Protein AF-A0A2A2LS07-F1 (afdb_monomer)

Sequence (243 aa):
MCDMFAEQFLPELFEELDALLKDAKQACADVGFCEGPVRPKKLEHPQVVNGVHPVINYWAKLGTVPTKHGQVLMSCLECKVEWDGILEEMINNRAPIANDLEGVVCDGVLPDNFSASCNDFMGMYLPTVVYMTVLQFSSEGICKHMHSCDGVSWNNVALLSKEELRGQFCDTCYKMGSYVKDSFVGSAAHFEMEKQWTLETCTRVPKTIVPLCERFISGLVNRVAHKGQELAATGLWCKNQGC

pLDDT: mean 79.08, std 14.51, range [40.5, 95.44]

InterPro domains:
  IPR008139 Saposin B type domain [PS50015] (1-38)
  IPR008139 Saposin B type domain [SM00741] (74-149)
  IPR011001 Saposin-like [SSF47862] (75-151)
  IPR051428 Sphingolipid Activators and Surfactant Proteins [PTHR11480] (109-239)

Radius of gyration: 24.66 Å; Cα contacts (8 Å, |Δi|>4): 215; chains: 1; bounding box: 50×48×69 Å

Solvent-accessible surface area (backbone atoms only — not comparable to full-atom values): 13289 Å² total; per-residue (Å²): 112,66,64,58,44,60,71,61,43,50,58,57,53,53,51,52,54,48,62,59,51,68,46,58,66,60,44,33,27,57,37,66,79,38,92,64,91,73,77,82,77,70,82,79,67,73,74,81,84,71,96,68,74,53,51,62,58,49,51,62,61,51,43,44,41,84,49,101,69,44,65,24,36,36,55,28,53,51,40,38,55,52,39,50,48,50,55,50,46,52,54,74,41,16,56,61,56,28,52,58,49,33,53,50,45,27,68,65,68,43,62,79,94,44,25,70,66,38,46,57,50,34,72,69,46,33,31,56,50,46,40,60,54,54,68,76,57,48,37,68,60,53,27,48,72,71,66,37,34,55,72,65,25,43,59,33,54,72,71,50,52,74,67,54,51,50,50,52,49,42,54,49,41,52,52,51,24,48,43,38,42,77,51,32,72,78,28,63,56,45,50,51,50,41,51,51,53,34,55,73,53,32,71,76,47,61,81,63,44,27,64,42,41,46,51,50,44,50,53,49,44,54,50,53,44,52,50,48,19,54,44,27,67,70,43,51,71,40,39,78,71,80,84

Foldseek 3Di:
DVCCCVPPPVVVLVVLVCVCCVPVQVNCVQLVVDPDPDPDPDPDQPDQPDDDAVVVVVCVVQQWDQDPLGIAGPLLLVLQLVLVVVLVCLLVCLQVVLVVVLCCPLVPPDDPVCNVVSCVVSNVPRSVVSNVVSVVDHSVVVCVVVVSGDPSNCVSSVPDDSVRSLVSVLVVLLVVLVCLQPPQRSHVNLVVQLVVQLVVPLVPDPPSCSSVSSVSSSVSSNVVSVVSNVCSVVVVRSVVVVD

Structure (mmCIF, N/CA/C/O backbone):
data_AF-A0A2A2LS07-F1
#
_entry.id   AF-A0A2A2LS07-F1
#
loop_
_atom_site.group_PDB
_atom_site.id
_atom_site.type_symbol
_atom_site.label_atom_id
_atom_site.label_alt_id
_atom_site.label_comp_id
_atom_site.label_asym_id
_atom_site.label_entity_id
_atom_site.label_seq_id
_atom_site.pdbx_PDB_ins_code
_atom_site.Cartn_x
_atom_site.Cartn_y
_atom_site.Cartn_z
_atom_site.occupancy
_atom_site.B_iso_or_equiv
_atom_site.auth_seq_id
_atom_site.auth_comp_id
_atom_site.auth_asym_id
_atom_site.auth_atom_id
_atom_site.pdbx_PDB_model_num
ATOM 1 N N . MET A 1 1 ? -0.802 8.148 -1.995 1.00 43.97 1 MET A N 1
ATOM 2 C CA . MET A 1 1 ? -0.278 8.197 -0.603 1.00 43.97 1 MET A CA 1
ATOM 3 C C . MET A 1 1 ? 1.067 8.919 -0.534 1.00 43.97 1 MET A C 1
ATOM 5 O O . MET A 1 1 ? 1.253 9.705 0.385 1.00 43.97 1 MET A O 1
ATOM 9 N N . CYS A 1 2 ? 1.953 8.722 -1.520 1.00 44.84 2 CYS A N 1
ATOM 10 C CA . CYS A 1 2 ? 3.228 9.438 -1.630 1.00 44.84 2 CYS A CA 1
ATOM 11 C C . CYS A 1 2 ? 3.081 10.967 -1.656 1.00 44.84 2 CYS A C 1
ATOM 13 O O . CYS A 1 2 ? 3.772 11.625 -0.893 1.00 44.84 2 CYS A O 1
ATOM 15 N N . ASP A 1 3 ? 2.143 11.522 -2.430 1.00 52.62 3 ASP A N 1
ATOM 16 C CA . ASP A 1 3 ? 1.977 12.986 -2.528 1.00 52.62 3 ASP A CA 1
ATOM 17 C C . ASP A 1 3 ? 1.549 13.608 -1.198 1.00 52.62 3 ASP A C 1
ATOM 19 O O . ASP A 1 3 ? 2.123 14.585 -0.741 1.00 52.62 3 ASP A O 1
ATOM 23 N N . MET A 1 4 ? 0.613 12.969 -0.493 1.00 64.62 4 MET A N 1
ATOM 24 C CA . MET A 1 4 ? 0.215 13.389 0.853 1.00 64.62 4 MET A CA 1
ATOM 25 C C . MET A 1 4 ? 1.403 13.362 1.826 1.0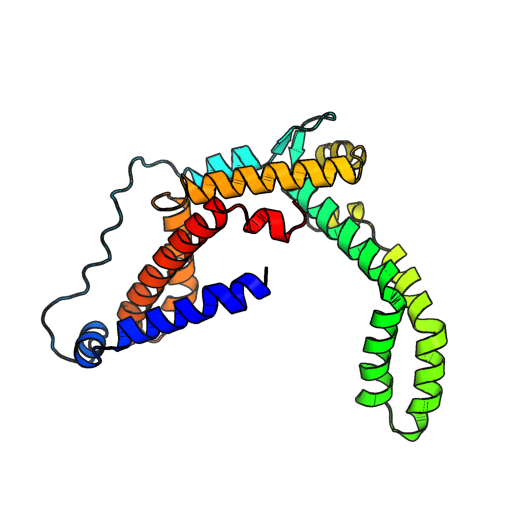0 64.62 4 MET A C 1
ATOM 27 O O . MET A 1 4 ? 1.580 14.284 2.617 1.00 64.62 4 MET A O 1
ATOM 31 N N . PHE A 1 5 ? 2.235 12.322 1.759 1.00 59.72 5 PHE A N 1
ATOM 32 C CA . PHE A 1 5 ? 3.426 12.216 2.598 1.00 59.72 5 PHE A CA 1
ATOM 33 C C . PHE A 1 5 ? 4.470 13.290 2.246 1.00 59.72 5 PHE A C 1
ATOM 35 O O . PHE A 1 5 ? 5.022 13.941 3.131 1.00 59.72 5 PHE A O 1
ATOM 42 N N . ALA A 1 6 ? 4.716 13.515 0.959 1.00 66.69 6 ALA A N 1
ATOM 43 C CA . ALA A 1 6 ? 5.711 14.469 0.493 1.00 66.69 6 ALA A CA 1
ATOM 44 C C . ALA A 1 6 ? 5.289 15.926 0.731 1.00 66.69 6 ALA A C 1
ATOM 46 O O . ALA A 1 6 ? 6.105 16.739 1.152 1.00 66.69 6 ALA A O 1
ATOM 47 N N . GLU A 1 7 ? 4.022 1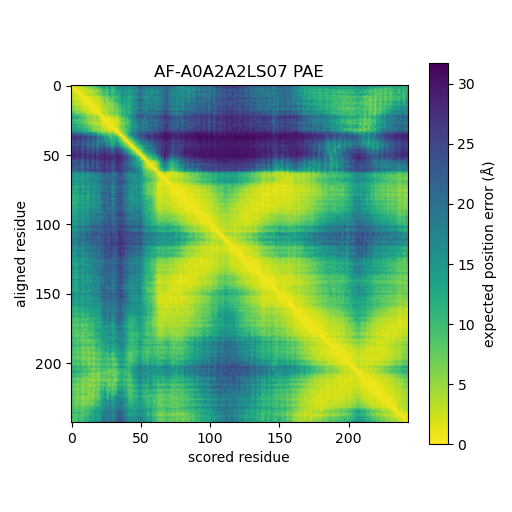6.252 0.487 1.00 69.81 7 GLU A N 1
ATOM 48 C CA . GLU A 1 7 ? 3.532 17.631 0.490 1.00 69.81 7 GLU A CA 1
ATOM 49 C C . GLU A 1 7 ? 3.004 18.079 1.852 1.00 69.81 7 GLU A C 1
ATOM 51 O O . GLU A 1 7 ? 3.095 19.259 2.177 1.00 69.81 7 GLU A O 1
ATOM 56 N N . GLN A 1 8 ? 2.449 17.165 2.654 1.00 65.56 8 GLN A N 1
ATOM 57 C CA . GLN A 1 8 ? 1.811 17.525 3.927 1.00 65.56 8 GLN A CA 1
ATOM 58 C C . GLN A 1 8 ? 2.646 17.106 5.132 1.00 65.56 8 GLN A C 1
ATOM 60 O O . GLN A 1 8 ? 2.679 17.817 6.127 1.00 65.56 8 GLN A O 1
ATOM 65 N N . PHE A 1 9 ? 3.327 15.962 5.055 1.00 66.44 9 PHE A N 1
ATOM 66 C CA . PHE A 1 9 ? 4.007 15.394 6.216 1.00 66.44 9 PHE A CA 1
ATOM 67 C C . PHE A 1 9 ? 5.485 15.802 6.319 1.00 66.44 9 PHE A C 1
ATOM 69 O O . PHE A 1 9 ? 5.936 16.197 7.393 1.00 66.44 9 PHE A O 1
ATOM 76 N N . LEU A 1 10 ? 6.250 15.747 5.220 1.00 70.69 10 LEU A N 1
ATOM 77 C CA . LEU A 1 10 ? 7.676 16.112 5.240 1.00 70.69 10 LEU A CA 1
ATOM 78 C C . LEU A 1 10 ? 7.951 17.553 5.717 1.00 70.69 10 LEU A C 1
ATOM 80 O O . LEU A 1 10 ? 8.890 17.724 6.494 1.00 70.69 10 LEU A O 1
ATOM 84 N N . PRO A 1 11 ? 7.183 18.588 5.323 1.00 76.62 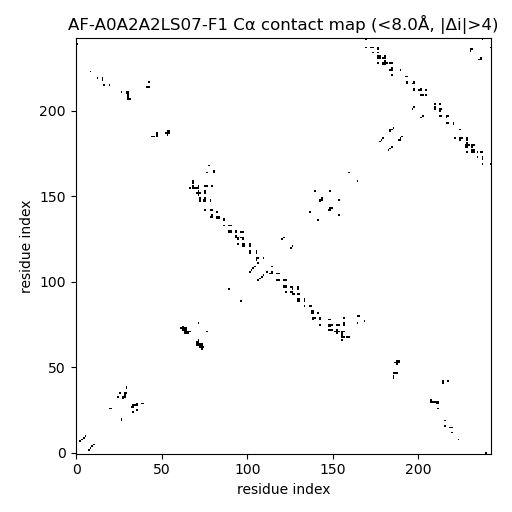11 PRO A N 1
ATOM 85 C CA . PRO A 1 11 ? 7.423 19.945 5.816 1.00 76.62 11 PRO A CA 1
ATOM 86 C C . PRO A 1 11 ? 7.259 20.068 7.338 1.00 76.62 11 PRO A C 1
ATOM 88 O O . PRO A 1 11 ? 8.142 20.602 8.006 1.00 76.62 11 PRO A O 1
ATOM 91 N N . GLU A 1 12 ? 6.187 19.500 7.898 1.00 65.62 12 GLU A N 1
ATOM 92 C CA . GLU A 1 12 ? 5.910 19.515 9.344 1.00 65.62 12 GLU A CA 1
ATOM 93 C C . GLU A 1 12 ? 6.993 18.763 10.146 1.00 65.62 12 GLU A C 1
ATOM 95 O O . GLU A 1 12 ? 7.383 19.187 11.237 1.00 65.62 12 GLU A O 1
ATOM 100 N N . LEU A 1 13 ? 7.540 17.676 9.582 1.00 66.56 13 LEU A N 1
ATOM 101 C CA . LEU A 1 13 ? 8.676 16.941 10.148 1.00 66.56 13 LEU A CA 1
ATOM 102 C C . LEU A 1 13 ? 9.926 17.827 10.277 1.00 66.56 13 LEU A C 1
ATOM 104 O O . LEU A 1 13 ? 10.609 17.796 11.305 1.00 66.56 13 LEU A O 1
ATOM 108 N N . PHE A 1 14 ? 10.246 18.608 9.243 1.00 74.50 14 PHE A N 1
ATOM 109 C CA . PHE A 1 14 ? 11.406 19.499 9.281 1.00 74.50 14 PHE A CA 1
ATOM 110 C C . PHE A 1 14 ? 11.222 20.645 10.282 1.00 74.50 14 PHE A C 1
ATOM 112 O O . PHE A 1 14 ? 12.183 21.009 10.958 1.00 74.50 14 PHE A O 1
ATOM 119 N N . GLU A 1 15 ? 10.002 21.159 10.449 1.00 74.69 15 GLU A N 1
ATOM 120 C CA . GLU A 1 15 ? 9.693 22.165 11.474 1.00 74.69 15 GLU A CA 1
ATOM 121 C C . GLU A 1 15 ? 9.881 21.632 12.902 1.00 74.69 15 GLU A C 1
ATOM 123 O O . GLU A 1 15 ? 10.361 22.350 13.780 1.00 74.69 15 GLU A O 1
ATOM 128 N N . GLU A 1 16 ? 9.538 20.369 13.163 1.00 65.44 16 GLU A N 1
ATOM 129 C CA . GLU A 1 16 ? 9.766 19.739 14.467 1.00 65.44 16 GLU A CA 1
ATOM 130 C C . GLU A 1 16 ? 11.254 19.561 14.776 1.00 65.44 16 GLU A C 1
ATOM 132 O O . GLU A 1 16 ? 11.694 19.849 15.895 1.00 65.44 16 GLU A O 1
ATOM 137 N N . LEU A 1 17 ? 12.029 19.124 13.783 1.00 68.50 17 LEU A N 1
ATOM 138 C CA . LEU A 1 17 ? 13.477 19.025 13.914 1.00 68.50 17 LEU A CA 1
ATOM 139 C C . LEU A 1 17 ? 14.094 20.400 14.207 1.00 68.50 17 LEU A C 1
ATOM 141 O O . LEU A 1 17 ? 14.920 20.516 15.112 1.00 68.50 17 LEU A O 1
ATOM 145 N N . ASP A 1 18 ? 13.652 21.443 13.501 1.00 74.31 18 ASP A N 1
ATOM 146 C CA . ASP A 1 18 ? 14.110 22.816 13.727 1.00 74.31 18 ASP A CA 1
ATOM 147 C C . ASP A 1 18 ? 13.720 23.321 15.126 1.00 74.31 18 ASP A C 1
ATOM 149 O O . ASP A 1 18 ? 14.549 23.870 15.848 1.00 74.31 18 ASP A O 1
ATOM 153 N N . ALA A 1 19 ? 12.495 23.044 15.584 1.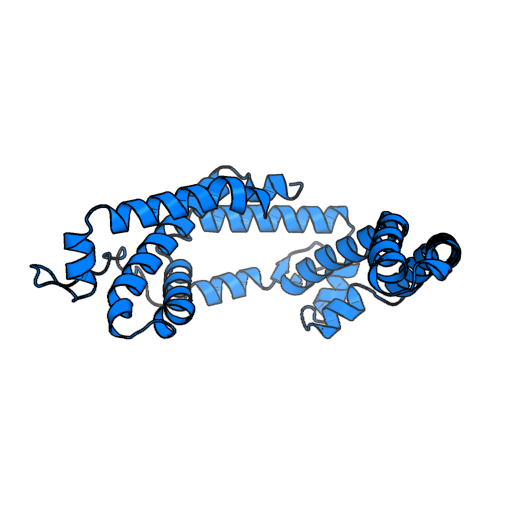00 71.31 19 ALA A N 1
ATOM 154 C CA . ALA A 1 19 ? 12.034 23.416 16.922 1.00 71.31 19 ALA A CA 1
ATOM 155 C C . ALA A 1 19 ? 12.844 22.749 18.048 1.00 71.31 19 ALA A C 1
ATOM 157 O O . ALA A 1 19 ? 13.139 23.399 19.053 1.00 71.31 19 ALA A O 1
ATOM 158 N N . LEU A 1 20 ? 13.223 21.476 17.887 1.00 64.69 20 LEU A N 1
ATOM 159 C CA . LEU A 1 20 ? 14.053 20.745 18.852 1.00 64.69 20 LEU A CA 1
ATOM 160 C C . LEU A 1 20 ? 15.500 21.247 18.884 1.00 64.69 20 LEU A C 1
ATOM 162 O O . LEU A 1 20 ? 16.137 21.225 19.936 1.00 64.69 20 LEU A O 1
ATOM 166 N N . LEU A 1 21 ? 16.014 21.718 17.748 1.00 70.12 21 LEU A N 1
ATOM 167 C CA . LEU A 1 21 ? 17.373 22.249 17.621 1.00 70.12 21 LEU A CA 1
ATOM 168 C C . LEU A 1 21 ? 17.459 23.765 17.854 1.00 70.12 21 LEU A C 1
ATOM 170 O O . LEU A 1 21 ? 18.562 24.305 17.957 1.00 70.12 21 LEU A O 1
ATOM 174 N N . LYS A 1 22 ? 16.313 24.445 17.989 1.00 78.12 22 LYS A N 1
ATOM 175 C CA . LYS A 1 22 ? 16.206 25.903 18.136 1.00 78.12 22 LYS A CA 1
ATOM 176 C C . LYS A 1 22 ? 17.019 26.454 19.306 1.00 78.12 22 LYS A C 1
ATOM 178 O O . LYS A 1 22 ? 17.606 27.528 19.190 1.00 78.12 22 LYS A O 1
ATOM 183 N N . ASP A 1 23 ? 17.068 25.728 20.422 1.00 75.06 23 ASP A N 1
ATOM 184 C CA . ASP A 1 23 ? 17.964 26.025 21.541 1.00 75.06 23 ASP A CA 1
ATOM 185 C C . ASP A 1 23 ? 19.108 25.009 21.574 1.00 75.06 23 ASP A C 1
ATOM 187 O O . ASP A 1 23 ? 19.052 23.982 22.251 1.00 75.06 23 ASP A O 1
ATOM 191 N N . ALA A 1 24 ? 20.177 25.319 20.841 1.00 73.19 24 ALA A N 1
ATOM 192 C CA . ALA A 1 24 ? 21.356 24.466 20.747 1.00 73.19 24 ALA A CA 1
ATOM 193 C C . ALA A 1 24 ? 22.012 24.173 22.112 1.00 73.19 24 ALA A C 1
ATOM 195 O O . ALA A 1 24 ? 22.643 23.127 22.271 1.00 73.19 24 ALA A O 1
ATOM 196 N N . LYS A 1 25 ? 21.872 25.059 23.113 1.00 72.38 25 LYS A N 1
ATOM 197 C CA . LYS A 1 25 ? 22.428 24.835 24.458 1.00 72.38 25 LYS A CA 1
ATOM 198 C C . LYS A 1 25 ? 21.583 23.842 25.240 1.00 72.38 25 LYS A C 1
ATOM 200 O O . LYS A 1 25 ? 22.143 22.925 25.838 1.00 72.38 25 LYS A O 1
ATOM 205 N N . GLN A 1 26 ? 20.262 23.996 25.200 1.00 72.06 26 GLN A N 1
ATOM 206 C CA . GLN A 1 26 ? 19.350 23.037 25.816 1.00 72.06 26 GLN A CA 1
ATOM 207 C C . GLN A 1 26 ? 19.454 21.671 25.129 1.00 72.06 26 GLN A C 1
ATOM 209 O O . GLN A 1 26 ? 19.611 20.662 25.810 1.00 72.06 26 GLN A O 1
ATOM 214 N N . ALA A 1 27 ? 19.498 21.641 23.795 1.00 68.25 27 ALA A N 1
ATOM 215 C CA . ALA A 1 27 ? 19.708 20.419 23.027 1.00 68.25 27 ALA A CA 1
ATOM 216 C C . ALA A 1 27 ? 21.048 19.742 23.377 1.00 68.25 27 ALA A C 1
ATOM 218 O O . ALA A 1 27 ? 21.076 18.527 23.550 1.00 68.25 27 ALA A O 1
ATOM 219 N N . CYS A 1 28 ? 22.136 20.513 23.557 1.00 66.94 28 CYS A N 1
ATOM 220 C CA . CYS A 1 28 ? 23.451 20.022 24.007 1.00 66.94 28 CYS A CA 1
ATOM 221 C C . CYS A 1 28 ? 23.426 19.443 25.432 1.00 66.94 28 CYS A C 1
ATOM 223 O O . CYS A 1 28 ? 24.072 18.429 25.714 1.00 66.94 28 CYS A O 1
ATOM 225 N N . ALA A 1 29 ? 22.686 20.071 26.345 1.00 68.06 29 ALA A N 1
ATOM 226 C CA . ALA A 1 29 ? 22.497 19.550 27.695 1.00 68.06 29 ALA A CA 1
ATOM 227 C C . ALA A 1 29 ? 21.650 18.265 27.687 1.00 68.06 29 ALA A C 1
ATOM 229 O O . ALA A 1 29 ? 21.955 17.308 28.397 1.00 68.06 29 ALA A O 1
ATOM 230 N N . ASP A 1 30 ? 20.640 18.202 26.820 1.00 61.34 30 ASP A N 1
ATOM 231 C CA . ASP A 1 30 ? 19.720 17.073 26.690 1.00 61.34 30 ASP A CA 1
ATOM 232 C C . ASP A 1 30 ? 20.383 15.783 26.168 1.00 61.34 30 ASP A C 1
ATOM 234 O O . ASP A 1 30 ? 19.952 14.690 26.544 1.00 61.34 30 ASP A O 1
ATOM 238 N N . VAL A 1 31 ? 21.442 15.906 25.356 1.00 59.31 31 VAL A N 1
ATOM 239 C CA . VAL A 1 31 ? 22.338 14.809 24.910 1.00 59.31 31 VAL A CA 1
ATOM 240 C C . VAL A 1 31 ? 23.500 14.530 25.867 1.00 59.31 31 VAL A C 1
ATOM 242 O O . VAL A 1 31 ? 24.294 13.625 25.626 1.00 59.31 31 VAL A O 1
ATOM 245 N N . GLY A 1 32 ? 23.642 15.305 26.944 1.00 56.44 32 GLY A N 1
ATOM 246 C CA . GLY A 1 32 ? 24.733 15.143 27.907 1.00 56.44 32 GLY A CA 1
ATOM 247 C C . GLY A 1 32 ? 26.108 15.605 27.409 1.00 56.44 32 GLY A C 1
ATOM 248 O O . GLY A 1 32 ? 27.118 15.187 27.969 1.00 56.44 32 GLY A O 1
ATOM 249 N N . PHE A 1 33 ? 26.170 16.461 26.381 1.00 66.56 33 PHE A N 1
ATOM 250 C CA . PHE A 1 33 ? 27.414 17.129 25.964 1.00 66.56 33 PHE A CA 1
ATOM 251 C C . PHE A 1 33 ? 27.716 18.384 26.798 1.00 66.56 33 PHE A C 1
ATOM 253 O O . PHE A 1 33 ? 28.860 18.834 26.830 1.00 66.56 33 PHE A O 1
ATOM 260 N N . CYS A 1 34 ? 26.709 18.939 27.476 1.00 72.25 34 CYS A N 1
ATOM 261 C CA . CYS A 1 34 ? 26.813 20.133 28.308 1.00 72.25 34 CYS A CA 1
ATOM 262 C C . CYS A 1 34 ? 26.223 19.877 29.713 1.00 72.25 34 CYS A C 1
ATOM 264 O O . CYS A 1 34 ? 25.266 19.117 29.856 1.00 72.25 34 CYS A O 1
ATOM 266 N N . GLU A 1 35 ? 26.750 20.533 30.754 1.00 62.09 35 GLU A N 1
ATOM 267 C CA . GLU A 1 35 ? 26.099 20.561 32.075 1.00 62.09 35 GLU A CA 1
ATOM 268 C C . GLU A 1 35 ? 24.820 21.416 32.011 1.00 62.09 35 GLU A C 1
ATOM 270 O O . GLU A 1 35 ? 24.854 22.554 31.540 1.00 62.09 35 GLU A O 1
ATOM 275 N N . GLY A 1 36 ? 23.688 20.891 32.491 1.00 60.75 36 GLY A N 1
ATOM 276 C CA . GLY A 1 36 ? 22.415 21.614 32.499 1.00 60.75 36 GLY A CA 1
ATOM 277 C C . GLY A 1 36 ? 21.436 21.104 33.563 1.00 60.75 36 GLY A C 1
ATOM 278 O O . GLY A 1 36 ? 21.518 19.942 33.977 1.00 60.75 36 GLY A O 1
ATOM 279 N N . PRO A 1 37 ? 20.514 21.957 34.052 1.00 58.81 37 PRO A N 1
ATOM 280 C CA . PRO A 1 37 ? 19.460 21.525 34.950 1.00 58.81 37 PRO A CA 1
ATOM 281 C C . PRO A 1 37 ? 18.419 20.758 34.128 1.00 58.81 37 PRO A C 1
ATOM 283 O O . PRO A 1 37 ? 17.973 21.253 33.103 1.00 58.81 37 PRO A O 1
ATOM 286 N N . VAL A 1 38 ? 17.984 19.598 34.630 1.00 52.25 38 VAL A N 1
ATOM 287 C CA . VAL A 1 38 ? 16.898 18.741 34.102 1.00 52.25 38 VAL A CA 1
ATOM 288 C C . VAL A 1 38 ? 17.371 17.587 33.198 1.00 52.25 38 VAL A C 1
ATOM 290 O O . VAL A 1 38 ? 17.696 17.742 32.028 1.00 52.25 38 VAL A O 1
ATOM 293 N N . ARG A 1 39 ? 17.311 16.368 33.760 1.00 50.34 39 ARG A N 1
ATOM 294 C CA . ARG A 1 39 ? 17.134 15.132 32.978 1.00 50.34 39 ARG A CA 1
ATOM 295 C C . ARG A 1 39 ? 15.802 15.226 32.227 1.00 50.34 39 ARG A C 1
ATOM 297 O O . ARG A 1 39 ? 14.848 15.690 32.851 1.00 50.34 39 ARG A O 1
ATOM 304 N N . PRO A 1 40 ? 15.698 14.741 30.978 1.00 47.38 40 PRO A N 1
ATOM 305 C CA . PRO A 1 40 ? 14.450 14.766 30.220 1.00 47.38 40 PRO A CA 1
ATOM 306 C C . PRO A 1 40 ? 13.253 14.385 31.084 1.00 47.38 40 PRO A C 1
ATOM 308 O O . PRO A 1 40 ? 13.210 13.269 31.609 1.00 47.38 40 PRO A O 1
ATOM 311 N N . LYS A 1 41 ? 12.250 15.259 31.193 1.00 46.19 41 LYS A N 1
ATOM 312 C CA . LYS A 1 41 ? 10.908 14.742 31.441 1.00 46.19 41 LYS A CA 1
ATOM 313 C C . LYS A 1 41 ? 10.526 13.991 30.175 1.00 46.19 41 LYS A C 1
ATOM 315 O O . LYS A 1 41 ? 10.375 14.602 29.121 1.00 46.19 41 LYS A O 1
ATOM 320 N N . LYS A 1 42 ? 10.423 12.665 30.279 1.00 44.38 42 LYS A N 1
ATOM 321 C CA . LYS A 1 42 ? 9.681 11.862 29.307 1.00 44.38 42 LYS A CA 1
ATOM 322 C C . LYS A 1 42 ? 8.344 12.576 29.094 1.00 44.38 42 LYS A C 1
ATOM 324 O O . LYS A 1 42 ? 7.732 12.961 30.093 1.00 44.38 42 LYS A O 1
ATOM 329 N N . LEU A 1 43 ? 7.952 12.826 27.843 1.00 41.66 43 LEU A N 1
ATOM 330 C CA . LEU A 1 43 ? 6.617 13.347 27.542 1.00 41.66 43 LEU A CA 1
ATOM 331 C C . LEU A 1 43 ? 5.625 12.480 28.325 1.00 41.66 43 LEU A C 1
ATOM 333 O O . LEU A 1 43 ? 5.636 11.256 28.198 1.00 41.66 43 LEU A O 1
ATOM 337 N N . GLU A 1 44 ? 4.889 13.090 29.255 1.00 40.50 44 GLU A N 1
ATOM 338 C CA . GLU A 1 44 ? 3.938 12.356 30.081 1.00 40.50 44 GLU A CA 1
ATOM 339 C C . GLU A 1 44 ? 2.788 11.939 29.169 1.00 40.50 44 GLU A C 1
ATOM 341 O O . GLU A 1 44 ? 1.943 12.753 28.797 1.00 40.50 44 GLU A O 1
ATOM 346 N N . HIS A 1 45 ? 2.779 10.666 28.768 1.00 43.44 45 HIS A N 1
ATOM 347 C CA . HIS A 1 45 ? 1.632 10.075 28.095 1.00 43.44 45 HIS A CA 1
ATOM 348 C C . HIS A 1 45 ? 0.394 10.229 28.986 1.00 43.44 45 HIS A C 1
ATOM 350 O O . HIS A 1 45 ? 0.483 9.946 30.189 1.00 43.44 45 HIS A O 1
ATOM 356 N N . PRO A 1 46 ? -0.772 10.612 28.426 1.00 44.66 46 PRO A N 1
ATOM 357 C CA . PRO A 1 46 ? -2.045 10.427 29.104 1.00 44.66 46 PRO A CA 1
ATOM 358 C C . PRO A 1 46 ? -2.088 9.000 29.644 1.00 44.66 46 PRO A C 1
ATOM 360 O O . PRO A 1 46 ? -1.810 8.049 28.910 1.00 44.66 46 PRO A O 1
ATOM 363 N N . GLN A 1 47 ? -2.323 8.870 30.949 1.00 41.88 47 GLN A N 1
ATOM 364 C CA . GLN A 1 47 ? -2.188 7.594 31.637 1.00 41.88 47 GLN A CA 1
ATOM 365 C C . GLN A 1 47 ? -2.991 6.514 30.919 1.00 41.88 47 GLN A C 1
ATOM 367 O O . GLN A 1 47 ? -4.144 6.733 30.556 1.00 41.88 47 GLN A O 1
ATOM 372 N N . VAL A 1 48 ? -2.355 5.359 30.722 1.00 45.53 48 VAL A N 1
ATOM 373 C CA . VAL A 1 48 ? -2.954 4.160 30.138 1.00 45.53 48 VAL A CA 1
ATOM 374 C C . VAL A 1 48 ? -4.240 3.839 30.897 1.00 45.53 48 VAL A C 1
ATOM 376 O O . VAL A 1 48 ? -4.203 3.282 31.995 1.00 45.53 48 VAL A O 1
ATOM 379 N N . VAL A 1 49 ? -5.391 4.185 30.323 1.00 47.25 49 VAL A N 1
ATOM 380 C CA . VAL A 1 49 ? -6.681 3.752 30.853 1.00 47.25 49 VAL A CA 1
ATOM 381 C C . VAL A 1 49 ? -6.945 2.363 30.277 1.00 47.25 49 VAL A C 1
ATOM 383 O O . VAL A 1 49 ? -7.399 2.214 29.148 1.00 47.25 49 VAL A O 1
ATOM 386 N N . ASN A 1 50 ? -6.646 1.360 31.105 1.00 43.91 50 ASN A N 1
ATOM 387 C CA . ASN A 1 50 ? -6.925 -0.075 30.970 1.00 43.91 50 ASN A CA 1
ATOM 388 C C . ASN A 1 50 ? -5.855 -0.931 30.271 1.00 43.91 50 ASN A C 1
ATOM 390 O O . ASN A 1 50 ? -5.658 -0.914 29.058 1.00 43.91 50 ASN A O 1
ATOM 394 N N . GLY A 1 51 ? -5.217 -1.775 31.086 1.00 45.53 51 GLY A N 1
ATOM 395 C CA . GLY A 1 51 ? -4.353 -2.859 30.644 1.00 45.53 51 GLY A CA 1
ATOM 396 C C . GLY A 1 51 ? -5.156 -4.071 30.179 1.00 45.53 51 GLY A C 1
ATOM 397 O O . GLY A 1 51 ? -5.611 -4.844 31.006 1.00 45.53 51 GLY A O 1
ATOM 398 N N . VAL A 1 52 ? -5.289 -4.219 28.861 1.00 41.59 52 VAL A N 1
ATOM 399 C CA . VAL A 1 52 ? -5.274 -5.450 28.038 1.00 41.59 52 VAL A CA 1
ATOM 400 C C . VAL A 1 52 ? -5.048 -4.948 26.607 1.00 41.59 52 VAL A C 1
ATOM 402 O O . VAL A 1 52 ? -5.758 -4.039 26.198 1.00 41.59 52 VAL A O 1
ATOM 405 N N . HIS A 1 53 ? -4.090 -5.497 25.848 1.00 47.62 53 HIS A N 1
ATOM 406 C CA . HIS A 1 53 ? -3.673 -4.997 24.522 1.00 47.62 53 HIS A CA 1
ATOM 407 C C . HIS A 1 53 ? -4.846 -4.900 23.509 1.00 47.62 53 HIS A C 1
ATOM 409 O O . HIS A 1 53 ? -5.209 -5.906 22.890 1.00 47.62 53 HIS A O 1
ATOM 415 N N . PRO A 1 54 ? -5.431 -3.708 23.256 1.00 47.78 54 PRO A N 1
ATOM 416 C CA . PRO A 1 54 ? -6.623 -3.556 22.423 1.00 47.78 54 PRO A CA 1
ATOM 417 C C . PRO A 1 54 ? -6.327 -3.735 20.937 1.00 47.78 54 PRO A C 1
ATOM 419 O O . PRO A 1 54 ? -7.244 -4.050 20.194 1.00 47.78 54 PRO A O 1
ATOM 422 N N . VAL A 1 55 ? -5.064 -3.598 20.502 1.00 42.62 55 VAL A N 1
ATOM 423 C CA . VAL A 1 55 ? -4.697 -3.790 19.089 1.00 42.62 55 VAL A CA 1
ATOM 424 C C . VAL A 1 55 ? -4.870 -5.236 18.639 1.00 42.62 55 VAL A C 1
ATOM 426 O O . VAL A 1 55 ? -5.371 -5.449 17.549 1.00 42.62 55 VAL A O 1
ATOM 429 N N . ILE A 1 56 ? -4.577 -6.236 19.480 1.00 44.09 56 ILE A N 1
ATOM 430 C CA . ILE A 1 56 ? -4.794 -7.642 19.106 1.00 44.09 56 ILE A CA 1
ATOM 431 C C . ILE A 1 56 ? -6.292 -7.905 18.964 1.00 44.09 56 ILE A C 1
ATOM 433 O O . ILE A 1 56 ? -6.701 -8.543 18.010 1.00 44.09 56 ILE A O 1
ATOM 437 N N . ASN A 1 57 ? -7.125 -7.349 19.849 1.00 46.62 57 ASN A N 1
ATOM 438 C CA . ASN A 1 57 ? -8.581 -7.470 19.749 1.00 46.62 57 ASN A CA 1
ATOM 439 C C . ASN A 1 57 ? -9.180 -6.623 18.612 1.00 46.62 57 ASN A C 1
ATOM 441 O O . ASN A 1 57 ? -10.203 -7.003 18.055 1.00 46.62 57 ASN A O 1
ATOM 445 N N . TYR A 1 58 ? -8.569 -5.492 18.260 1.00 46.50 58 TYR A N 1
ATOM 446 C CA . TYR A 1 58 ? -8.950 -4.645 17.129 1.00 46.50 58 TYR A CA 1
ATOM 447 C C . TYR A 1 58 ? -8.602 -5.322 15.798 1.00 46.50 58 TYR A C 1
ATOM 449 O O . TYR A 1 58 ? -9.483 -5.479 14.960 1.00 46.50 58 TYR A O 1
ATOM 457 N N . TRP A 1 59 ? -7.379 -5.841 15.644 1.00 47.31 59 TRP A N 1
ATOM 458 C CA . TRP A 1 59 ? -6.974 -6.642 14.484 1.00 47.31 59 TRP A CA 1
ATOM 459 C C . TRP A 1 59 ? -7.659 -8.007 14.442 1.00 47.31 59 TRP A C 1
ATOM 461 O O . TRP A 1 59 ? -7.989 -8.469 13.363 1.00 47.31 59 TRP A O 1
ATOM 471 N N . ALA A 1 60 ? -7.971 -8.635 15.578 1.00 49.84 60 ALA A N 1
ATOM 472 C CA . ALA A 1 60 ? -8.789 -9.850 15.605 1.00 49.84 60 ALA A CA 1
ATOM 473 C C . ALA A 1 60 ? -10.236 -9.574 15.165 1.00 49.84 60 ALA A C 1
ATOM 475 O O . ALA A 1 60 ? -10.854 -10.430 14.539 1.00 49.84 60 ALA A O 1
ATOM 476 N N . LYS A 1 61 ? -10.773 -8.376 15.448 1.00 53.59 61 LYS A N 1
ATOM 477 C CA . LYS A 1 61 ? -12.100 -7.933 14.984 1.00 53.59 61 LYS A CA 1
ATOM 478 C C . LYS A 1 61 ? -12.105 -7.432 13.536 1.00 53.59 61 LYS A C 1
ATOM 480 O O . LYS A 1 61 ? -13.139 -7.535 12.890 1.00 53.59 61 LYS A O 1
ATOM 485 N N . LEU A 1 62 ? -10.983 -6.920 13.032 1.00 61.84 62 LEU A N 1
ATOM 486 C CA . LEU A 1 62 ? -10.786 -6.557 11.623 1.00 61.84 62 LEU A CA 1
ATOM 487 C C . LEU A 1 62 ? -10.247 -7.704 10.773 1.00 61.84 62 LEU A C 1
ATOM 489 O O . LEU A 1 62 ? -10.219 -7.581 9.559 1.00 61.84 62 LEU A O 1
ATOM 493 N N . GLY A 1 63 ? -9.838 -8.818 11.381 1.00 69.69 63 GLY A N 1
ATOM 494 C CA . GLY A 1 63 ? -9.243 -9.945 10.670 1.00 69.69 63 GLY A CA 1
ATOM 495 C C . GLY A 1 63 ? -10.205 -10.577 9.675 1.00 69.69 63 GLY A C 1
ATOM 496 O O . GLY A 1 63 ? -9.757 -11.206 8.724 1.00 69.69 63 GLY A O 1
ATOM 497 N N . THR A 1 64 ? -11.512 -10.364 9.852 1.00 81.75 64 THR A N 1
ATOM 498 C CA . THR A 1 64 ? -12.539 -10.781 8.902 1.00 81.75 64 THR A CA 1
ATOM 499 C C . THR A 1 64 ? -13.493 -9.647 8.563 1.00 81.75 64 THR A C 1
ATOM 501 O O . THR A 1 64 ? -13.821 -8.793 9.386 1.00 81.75 64 THR A O 1
ATOM 504 N N . VAL A 1 65 ? -13.971 -9.678 7.329 1.00 84.25 65 VAL A N 1
ATOM 505 C CA . VAL A 1 65 ? -14.923 -8.748 6.754 1.00 84.25 65 VAL A CA 1
ATOM 506 C C . VAL A 1 65 ? -16.191 -9.519 6.407 1.00 84.25 65 VAL A C 1
ATOM 508 O O . VAL A 1 65 ? -16.114 -10.522 5.691 1.00 84.25 65 VAL A O 1
ATOM 511 N N . PRO A 1 66 ? -17.363 -9.108 6.918 1.00 86.69 66 PRO A N 1
ATOM 512 C CA . PRO A 1 66 ? -18.619 -9.718 6.523 1.00 86.69 66 PRO A CA 1
ATOM 513 C C . PRO A 1 66 ? -18.975 -9.283 5.103 1.00 86.69 66 PRO A C 1
ATOM 515 O O . PRO A 1 66 ? -19.000 -8.097 4.797 1.00 86.69 66 PRO A O 1
ATOM 518 N N . THR A 1 67 ? -19.304 -10.250 4.258 1.00 85.38 67 THR A N 1
ATOM 519 C CA . THR A 1 67 ? -19.776 -10.034 2.889 1.00 85.38 67 THR A CA 1
ATOM 520 C C . THR A 1 67 ? -21.105 -10.759 2.696 1.00 85.38 67 THR A C 1
ATOM 522 O O . THR A 1 67 ? -21.491 -11.606 3.509 1.00 85.38 67 THR A O 1
ATOM 525 N N . LYS A 1 68 ? -21.794 -10.503 1.579 1.00 86.88 68 LYS A N 1
ATOM 526 C CA . LYS A 1 68 ? -23.017 -11.242 1.218 1.00 86.88 68 LYS A CA 1
ATOM 527 C C . LYS A 1 68 ? -22.791 -12.752 1.008 1.00 86.88 68 LYS A C 1
ATOM 529 O O . LYS A 1 68 ? -23.756 -13.510 1.004 1.00 86.88 68 LYS A O 1
ATOM 534 N N . HIS A 1 69 ? -21.539 -13.186 0.850 1.00 89.62 69 HIS A N 1
ATOM 535 C CA . HIS A 1 69 ? -21.153 -14.587 0.649 1.00 89.62 69 HIS A CA 1
ATOM 536 C C . HIS A 1 69 ? -20.533 -15.238 1.892 1.00 89.62 69 HIS A C 1
ATOM 538 O O . HIS A 1 69 ? -20.127 -16.392 1.839 1.00 89.62 69 HIS A O 1
ATOM 544 N N . GLY A 1 70 ? -20.491 -14.525 3.020 1.00 89.12 70 GLY A N 1
ATOM 545 C CA . GLY A 1 70 ? -19.900 -15.000 4.267 1.00 89.12 70 GLY A CA 1
ATOM 546 C C . GLY A 1 70 ? -18.764 -14.105 4.744 1.00 89.12 70 GLY A C 1
ATOM 547 O O . GLY A 1 70 ? -18.555 -13.002 4.238 1.00 89.12 70 GLY A O 1
ATOM 548 N N . GLN A 1 71 ? -18.036 -14.570 5.754 1.00 89.69 71 GLN A N 1
ATOM 549 C CA . GLN A 1 71 ? -16.861 -13.863 6.253 1.00 89.69 71 GLN A CA 1
ATOM 550 C C . GLN A 1 71 ? -15.650 -14.153 5.361 1.00 89.69 71 GLN A C 1
ATOM 552 O O . GLN A 1 71 ? -15.454 -15.284 4.911 1.00 89.69 71 GLN A O 1
ATOM 557 N N . VAL A 1 72 ? -14.860 -13.117 5.099 1.00 89.81 72 VAL A N 1
ATOM 558 C CA . VAL A 1 72 ? -13.624 -13.164 4.310 1.00 89.81 72 VAL A CA 1
ATOM 559 C C . VAL A 1 72 ? -12.507 -12.592 5.163 1.00 89.81 72 VAL A C 1
ATOM 561 O O . VAL A 1 72 ? -12.714 -11.563 5.798 1.00 89.81 72 VAL A O 1
ATOM 564 N N . LEU A 1 73 ? -11.326 -13.208 5.188 1.00 89.06 73 LEU A N 1
ATOM 565 C CA . LEU A 1 73 ? -10.165 -12.587 5.826 1.00 89.06 73 LEU A CA 1
ATOM 566 C C . LEU A 1 73 ? -9.861 -11.221 5.192 1.00 89.06 73 LEU A C 1
ATOM 568 O O . LEU A 1 73 ? -9.794 -11.111 3.970 1.00 89.06 73 LEU A O 1
ATOM 572 N N . MET A 1 74 ? -9.613 -10.189 5.998 1.00 85.31 74 MET A N 1
ATOM 573 C CA . MET A 1 74 ? -9.260 -8.859 5.477 1.00 85.31 74 MET A CA 1
ATOM 574 C C . MET A 1 74 ? -8.010 -8.910 4.598 1.00 85.31 74 MET A C 1
ATOM 576 O O . MET A 1 74 ? -8.023 -8.392 3.487 1.00 85.31 74 MET A O 1
ATOM 580 N N . SER A 1 75 ? -6.987 -9.644 5.042 1.00 86.94 75 SER A N 1
ATOM 581 C CA . SER A 1 75 ? -5.770 -9.893 4.263 1.00 86.94 75 SER A CA 1
ATOM 582 C C . SER A 1 75 ? -6.059 -10.529 2.903 1.00 86.94 75 SER A C 1
ATOM 584 O O . SER A 1 75 ? -5.322 -10.312 1.945 1.00 86.94 75 SER A O 1
ATOM 586 N N . CYS A 1 76 ? -7.136 -11.311 2.802 1.00 90.94 76 CYS A N 1
ATOM 587 C CA . CYS A 1 76 ? -7.528 -11.947 1.557 1.00 90.94 76 CYS A CA 1
ATOM 588 C C . CYS A 1 76 ? -8.226 -10.970 0.611 1.00 90.94 76 CYS A C 1
ATOM 590 O O . CYS A 1 76 ? -7.937 -10.944 -0.586 1.00 90.94 76 CYS A O 1
ATOM 592 N N . LEU A 1 77 ? -9.120 -10.146 1.163 1.00 89.31 77 LEU A N 1
ATOM 593 C CA . LEU A 1 77 ? -9.793 -9.081 0.430 1.00 89.31 77 LEU A CA 1
ATOM 594 C C . LEU A 1 77 ? -8.783 -8.073 -0.135 1.00 89.31 77 LEU A C 1
ATOM 596 O O . LEU A 1 77 ? -8.820 -7.790 -1.329 1.00 89.31 77 LEU A O 1
ATOM 600 N N . GLU A 1 78 ? -7.874 -7.577 0.705 1.00 86.38 78 GLU A N 1
ATOM 601 C CA . GLU A 1 78 ? -6.833 -6.612 0.328 1.00 86.38 78 GLU A CA 1
ATOM 602 C C . GLU A 1 78 ? -5.931 -7.176 -0.764 1.00 86.38 78 GLU A C 1
ATOM 604 O O . GLU A 1 78 ? -5.790 -6.569 -1.823 1.00 86.38 78 GLU A O 1
ATOM 609 N N . CYS A 1 79 ? -5.416 -8.389 -0.553 1.00 91.38 79 CYS A N 1
ATOM 610 C CA . CYS A 1 79 ? -4.552 -9.038 -1.523 1.00 91.38 79 CYS A CA 1
ATOM 611 C C . CYS A 1 79 ? -5.237 -9.206 -2.887 1.00 91.38 79 CYS A C 1
ATOM 613 O O . CYS A 1 79 ? -4.628 -8.940 -3.923 1.00 91.38 79 CYS A O 1
ATOM 615 N N . LYS A 1 80 ? -6.515 -9.612 -2.911 1.00 91.44 80 LYS A N 1
ATOM 616 C CA . LYS A 1 80 ? -7.247 -9.751 -4.172 1.00 91.44 80 LYS A CA 1
ATOM 617 C C . LYS A 1 80 ? -7.416 -8.410 -4.881 1.00 91.44 80 LYS A C 1
ATOM 619 O O . LYS A 1 80 ? -7.164 -8.346 -6.078 1.00 91.44 80 LYS A O 1
ATOM 624 N N . VAL A 1 81 ? -7.847 -7.370 -4.165 1.00 88.62 81 VAL A N 1
ATOM 625 C CA . VAL A 1 81 ? -8.067 -6.033 -4.742 1.00 88.62 81 VAL A CA 1
ATOM 626 C C . VAL A 1 81 ? -6.774 -5.470 -5.320 1.00 88.62 81 VAL A C 1
ATOM 628 O O . VAL A 1 81 ? -6.769 -4.997 -6.454 1.00 88.62 81 VAL A O 1
ATOM 631 N N . GLU A 1 82 ? -5.684 -5.555 -4.563 1.00 89.25 82 GLU A N 1
ATOM 632 C CA . GLU A 1 82 ? -4.383 -5.034 -4.965 1.00 89.25 82 GLU A CA 1
ATOM 633 C C . GLU A 1 82 ? -3.841 -5.771 -6.193 1.00 89.25 82 GLU A C 1
ATOM 635 O O . GLU A 1 82 ? -3.523 -5.139 -7.198 1.00 89.25 82 GLU A O 1
ATOM 640 N N . TRP A 1 83 ? -3.813 -7.107 -6.171 1.00 92.94 83 TRP A N 1
ATOM 641 C CA . TRP A 1 83 ? -3.260 -7.875 -7.287 1.00 92.94 83 TRP A CA 1
ATOM 642 C C . TRP A 1 83 ? -4.160 -7.908 -8.519 1.00 92.94 83 TRP A C 1
ATOM 644 O O . TRP A 1 83 ? -3.630 -7.888 -9.625 1.00 92.94 83 TRP A O 1
ATOM 654 N N . ASP A 1 84 ? -5.490 -7.911 -8.380 1.00 91.25 84 ASP A N 1
ATOM 655 C CA . ASP A 1 84 ? -6.374 -7.741 -9.543 1.00 91.25 84 ASP A CA 1
ATOM 656 C C . ASP A 1 84 ? -6.118 -6.377 -10.210 1.00 91.25 84 ASP A C 1
ATOM 658 O O . ASP A 1 84 ? -6.046 -6.305 -11.437 1.00 91.25 84 ASP A O 1
ATOM 662 N N . GLY A 1 85 ? -5.918 -5.321 -9.410 1.00 89.69 85 GLY A N 1
ATOM 663 C CA . GLY A 1 85 ? -5.569 -3.986 -9.896 1.00 89.69 85 GLY A CA 1
ATOM 664 C C . GLY A 1 85 ? -4.211 -3.944 -10.597 1.00 89.69 85 GLY A C 1
ATOM 665 O O . GLY A 1 85 ? -4.135 -3.504 -11.741 1.00 89.69 85 GLY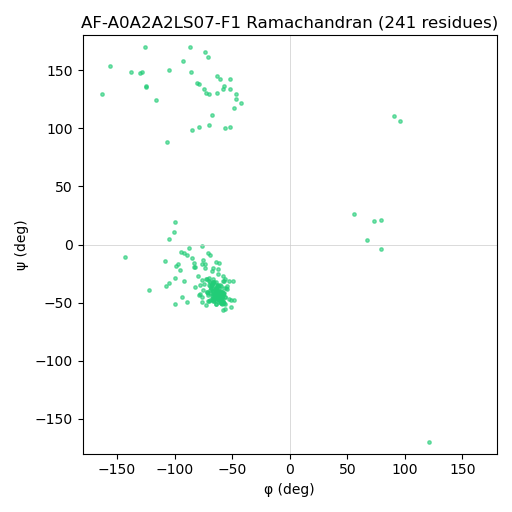 A O 1
ATOM 666 N N . ILE A 1 86 ? -3.158 -4.459 -9.955 1.00 92.12 86 ILE A N 1
ATOM 667 C CA . ILE A 1 86 ? -1.794 -4.485 -10.509 1.00 92.12 86 ILE A CA 1
ATOM 668 C C . ILE A 1 86 ? -1.749 -5.287 -11.813 1.00 92.12 86 ILE A C 1
ATOM 670 O O . ILE A 1 86 ? -1.190 -4.820 -12.802 1.00 92.12 86 ILE A O 1
ATOM 674 N N . LEU A 1 87 ? -2.344 -6.484 -11.850 1.00 94.75 87 LEU A N 1
ATOM 675 C CA . LEU A 1 87 ? -2.330 -7.326 -13.050 1.00 94.75 87 LEU A CA 1
ATOM 676 C C . LEU A 1 87 ? -3.076 -6.654 -14.215 1.00 94.75 87 LEU A C 1
ATOM 678 O O . LEU A 1 87 ? -2.601 -6.681 -15.352 1.00 94.75 87 LEU A O 1
ATOM 682 N N . GLU A 1 88 ? -4.219 -6.018 -13.943 1.00 93.31 88 GLU A N 1
ATOM 683 C CA . GLU A 1 88 ? -4.972 -5.248 -14.939 1.00 93.31 88 GLU A CA 1
ATOM 684 C C . GLU A 1 88 ? -4.179 -4.030 -15.433 1.00 93.31 88 GLU A C 1
ATOM 686 O O . GLU A 1 88 ? -4.104 -3.785 -16.639 1.00 93.31 88 GLU A O 1
ATOM 691 N N . GLU A 1 89 ? -3.532 -3.300 -14.526 1.00 93.25 89 GLU A N 1
ATOM 692 C CA . GLU A 1 89 ? -2.695 -2.151 -14.856 1.00 93.25 89 GLU A CA 1
ATOM 693 C C . GLU A 1 89 ? -1.495 -2.551 -15.718 1.00 93.25 89 GLU A C 1
ATOM 695 O O . GLU A 1 89 ? -1.257 -1.933 -16.754 1.00 93.25 89 GLU A O 1
ATOM 700 N N . MET A 1 90 ? -0.785 -3.626 -15.368 1.00 93.19 90 MET A N 1
ATOM 701 C CA . MET A 1 90 ? 0.347 -4.124 -16.154 1.00 93.19 90 MET A CA 1
ATOM 702 C C . MET A 1 90 ? -0.072 -4.541 -17.571 1.00 93.19 90 MET A C 1
ATOM 704 O O . MET A 1 90 ? 0.657 -4.297 -18.532 1.00 93.19 90 MET A O 1
ATOM 708 N N . ILE A 1 91 ? -1.258 -5.139 -17.732 1.00 94.75 91 ILE A N 1
ATOM 709 C CA . ILE A 1 91 ? -1.807 -5.481 -19.054 1.00 94.75 91 ILE A CA 1
ATOM 710 C C . ILE A 1 91 ? -2.136 -4.217 -19.853 1.00 94.75 91 ILE A C 1
ATOM 712 O O . ILE A 1 91 ? -1.806 -4.130 -21.043 1.00 94.75 91 ILE A O 1
ATOM 716 N N . ASN A 1 92 ? -2.791 -3.244 -19.220 1.00 94.62 92 ASN A N 1
ATOM 717 C CA . ASN A 1 92 ? -3.220 -2.005 -19.866 1.00 94.62 92 ASN A CA 1
ATOM 718 C C . ASN A 1 92 ? -2.027 -1.111 -20.237 1.00 94.62 92 ASN A C 1
ATOM 720 O O . ASN A 1 92 ? -2.018 -0.529 -21.321 1.00 94.62 92 ASN A O 1
ATOM 724 N N . ASN A 1 93 ? -0.984 -1.101 -19.406 1.00 94.81 93 ASN A N 1
ATOM 725 C CA . ASN A 1 93 ? 0.234 -0.307 -19.568 1.00 94.81 93 ASN A CA 1
ATOM 726 C C . ASN A 1 93 ? 1.412 -1.105 -20.155 1.00 94.81 93 ASN A C 1
ATOM 728 O O . ASN A 1 93 ? 2.560 -0.674 -20.076 1.00 94.81 93 ASN A O 1
ATOM 732 N N . ARG A 1 94 ? 1.151 -2.246 -20.807 1.00 93.06 94 ARG A N 1
ATOM 733 C CA . ARG A 1 94 ? 2.195 -3.121 -21.377 1.00 93.06 94 ARG A CA 1
ATOM 734 C C . ARG A 1 94 ? 3.134 -2.439 -22.380 1.00 93.06 94 ARG A C 1
ATOM 736 O O . ARG A 1 94 ? 4.284 -2.842 -22.488 1.00 93.06 94 ARG A O 1
ATOM 743 N N . ALA A 1 95 ? 2.650 -1.445 -23.128 1.00 91.12 95 ALA A N 1
ATOM 744 C CA . ALA A 1 95 ? 3.466 -0.711 -24.098 1.00 91.12 95 ALA A CA 1
ATOM 745 C C . ALA A 1 95 ? 4.412 0.293 -23.409 1.00 91.12 95 ALA A C 1
ATOM 747 O O . ALA A 1 95 ? 5.608 0.214 -23.662 1.00 91.12 95 ALA A O 1
ATOM 748 N N . PRO A 1 96 ? 3.945 1.155 -22.483 1.00 92.12 96 PRO A N 1
ATOM 749 C CA . PRO A 1 96 ? 4.837 1.926 -21.616 1.00 92.12 96 PRO A CA 1
ATOM 750 C C . PRO A 1 96 ? 5.888 1.072 -20.892 1.00 92.12 96 PRO A C 1
ATOM 752 O O . PRO A 1 96 ? 7.068 1.380 -20.974 1.00 92.12 96 PRO A O 1
ATOM 755 N N . ILE A 1 97 ? 5.484 -0.050 -20.281 1.00 89.75 97 ILE A N 1
ATOM 756 C CA . ILE A 1 97 ? 6.413 -0.973 -19.600 1.00 89.75 97 ILE A CA 1
ATOM 757 C C . ILE A 1 97 ? 7.472 -1.511 -20.572 1.00 89.75 97 ILE A C 1
ATOM 759 O O . ILE A 1 97 ? 8.642 -1.632 -20.216 1.00 89.75 97 ILE A O 1
ATOM 763 N N . AL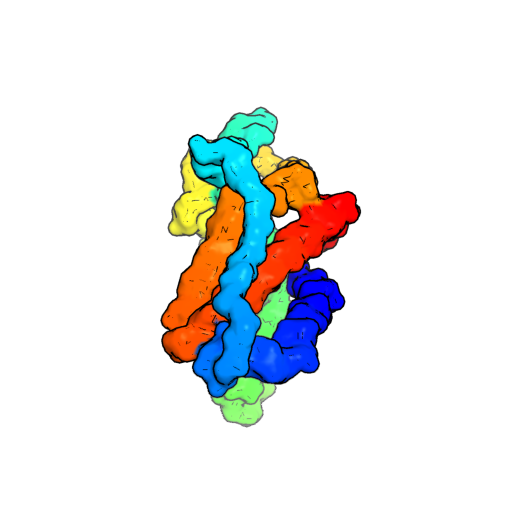A A 1 98 ? 7.070 -1.841 -21.803 1.00 88.88 98 ALA A N 1
ATOM 764 C CA . ALA A 1 98 ? 8.002 -2.280 -22.830 1.00 88.88 98 ALA A CA 1
ATOM 765 C C . ALA A 1 98 ? 8.996 -1.174 -23.219 1.00 88.88 98 ALA A C 1
ATOM 767 O O . ALA A 1 98 ? 10.191 -1.444 -23.301 1.00 88.88 98 ALA A O 1
ATOM 768 N N . ASN A 1 99 ? 8.522 0.060 -23.390 1.00 88.50 99 ASN A N 1
ATOM 769 C CA . ASN A 1 99 ? 9.366 1.207 -23.726 1.00 88.50 99 ASN A CA 1
ATOM 770 C C . ASN A 1 99 ? 10.367 1.535 -22.604 1.00 88.50 99 ASN A C 1
ATOM 772 O O . ASN A 1 99 ? 11.522 1.849 -22.880 1.00 88.50 99 ASN A O 1
ATOM 776 N N . ASP A 1 100 ? 9.956 1.424 -21.338 1.00 88.81 100 ASP A N 1
ATOM 777 C CA . ASP A 1 100 ? 10.859 1.624 -20.199 1.00 88.81 100 ASP A CA 1
ATOM 778 C C . ASP A 1 100 ? 11.992 0.583 -20.207 1.00 88.81 100 ASP A C 1
ATOM 780 O O . ASP A 1 100 ? 13.158 0.909 -19.973 1.00 88.81 100 ASP A O 1
ATOM 784 N N . LEU A 1 101 ? 11.673 -0.676 -20.528 1.00 87.00 101 LEU A N 1
ATOM 785 C CA . LEU A 1 101 ? 12.667 -1.747 -20.637 1.00 87.00 101 LEU A CA 1
ATOM 786 C C . LEU A 1 101 ? 13.576 -1.582 -21.863 1.00 87.00 101 LEU A C 1
ATOM 788 O O . LEU A 1 101 ? 14.756 -1.925 -21.797 1.00 87.00 1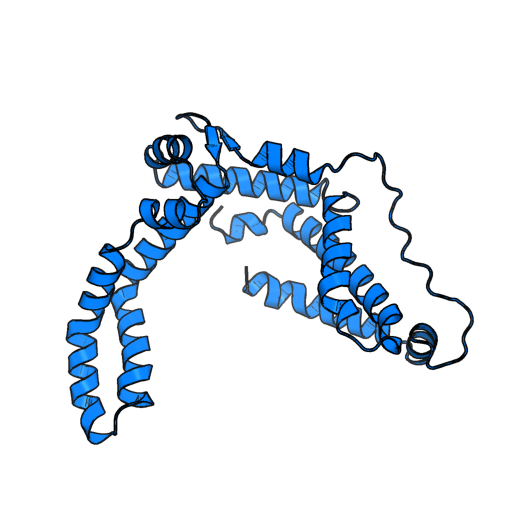01 LEU A O 1
ATOM 792 N N . GLU A 1 102 ? 13.039 -1.068 -22.971 1.00 86.88 102 GLU A N 1
ATOM 793 C CA . GLU A 1 102 ? 13.801 -0.708 -24.168 1.00 86.88 102 GLU A CA 1
ATOM 794 C C . GLU A 1 102 ? 14.891 0.308 -23.820 1.00 86.88 102 GLU A C 1
ATOM 796 O O . GLU A 1 102 ? 16.062 0.035 -24.074 1.00 86.88 102 GLU A O 1
ATOM 801 N N . GLY A 1 103 ? 14.550 1.398 -23.123 1.00 83.50 103 GLY A N 1
ATOM 802 C CA . GLY A 1 103 ? 15.533 2.403 -22.704 1.00 83.50 103 GLY A CA 1
ATOM 803 C C . GLY A 1 103 ? 16.619 1.841 -21.778 1.00 83.50 103 GLY A C 1
ATOM 804 O O . GLY A 1 103 ? 17.787 2.212 -21.869 1.00 83.50 103 GLY A O 1
ATOM 805 N N . VAL A 1 104 ? 16.281 0.880 -20.913 1.00 87.06 104 VAL A N 1
ATOM 806 C CA . VAL A 1 104 ? 17.280 0.225 -20.051 1.00 87.06 104 VAL A CA 1
ATOM 807 C C . VAL A 1 104 ? 18.214 -0.684 -20.854 1.00 87.06 104 VAL A C 1
ATOM 809 O O . VAL A 1 104 ? 19.421 -0.689 -20.616 1.00 87.06 104 VAL A O 1
ATOM 812 N N . VAL A 1 105 ? 17.683 -1.477 -21.785 1.00 88.00 105 VAL A N 1
ATOM 813 C CA . VAL A 1 105 ? 18.441 -2.540 -22.464 1.00 88.00 105 VAL A CA 1
ATOM 814 C C . VAL A 1 105 ? 19.139 -2.033 -23.725 1.00 88.00 105 VAL A C 1
ATOM 816 O O . VAL A 1 105 ? 20.331 -2.284 -23.916 1.00 88.00 105 VAL A O 1
ATOM 819 N N . CYS A 1 106 ? 18.415 -1.334 -24.592 1.00 89.31 106 CYS A N 1
ATOM 820 C CA . CYS A 1 106 ? 18.909 -0.904 -25.893 1.00 89.31 106 CYS A CA 1
ATOM 821 C C . CYS A 1 106 ? 19.835 0.309 -25.801 1.00 89.31 106 CYS A C 1
ATOM 823 O O . CYS A 1 106 ? 20.815 0.364 -26.546 1.00 89.31 106 CYS A O 1
ATOM 825 N N . ASP A 1 107 ? 19.569 1.218 -24.857 1.00 82.12 107 ASP A N 1
ATOM 826 C CA . ASP A 1 107 ? 20.387 2.420 -24.657 1.00 82.12 107 ASP A CA 1
ATOM 827 C C . ASP A 1 107 ? 21.377 2.269 -23.488 1.00 82.12 107 ASP A C 1
ATOM 829 O O . ASP A 1 107 ? 22.441 2.885 -23.486 1.00 82.12 107 ASP A O 1
ATOM 833 N N . GLY A 1 108 ? 21.051 1.449 -22.480 1.00 81.75 108 GLY A N 1
ATOM 834 C CA . GLY A 1 108 ? 21.865 1.303 -21.268 1.00 81.75 108 GLY A CA 1
ATOM 835 C C . GLY A 1 108 ? 22.862 0.138 -21.264 1.00 81.75 108 GLY A C 1
ATOM 836 O O . GLY A 1 108 ? 23.818 0.167 -20.486 1.00 81.75 108 GLY A O 1
ATOM 837 N N . VAL A 1 109 ? 22.658 -0.896 -22.092 1.00 86.94 109 VAL A N 1
ATOM 838 C CA . VAL A 1 109 ? 23.462 -2.138 -22.053 1.00 86.94 109 VAL A CA 1
ATOM 839 C C . VAL A 1 109 ? 24.147 -2.445 -23.383 1.00 86.94 109 VAL A C 1
ATOM 841 O O . VAL A 1 109 ? 25.282 -2.931 -23.385 1.00 86.94 109 VAL A O 1
ATOM 844 N N . LEU A 1 110 ? 23.479 -2.206 -24.512 1.00 85.69 110 LEU A N 1
ATOM 845 C CA . LEU A 1 110 ? 24.027 -2.534 -25.825 1.00 85.69 110 LEU A CA 1
ATOM 846 C C . LEU A 1 110 ? 24.916 -1.415 -26.390 1.00 85.69 110 LEU A C 1
ATOM 848 O O . LEU A 1 110 ? 24.663 -0.241 -26.142 1.00 85.69 110 LEU A O 1
ATOM 852 N N . PRO A 1 111 ? 25.946 -1.758 -27.187 1.00 87.00 111 PRO A N 1
ATOM 853 C CA . PRO A 1 111 ? 26.693 -0.766 -27.953 1.00 87.00 111 PRO A CA 1
ATOM 854 C C . PRO A 1 111 ? 25.802 -0.059 -28.987 1.00 87.00 111 PRO A C 1
ATOM 856 O O . PRO A 1 111 ? 24.981 -0.712 -29.635 1.00 87.00 111 PRO A O 1
ATOM 859 N N . ASP A 1 112 ? 26.055 1.231 -29.225 1.00 85.81 112 ASP A N 1
ATOM 860 C CA . ASP A 1 112 ? 25.251 2.121 -30.085 1.00 85.81 112 ASP A CA 1
ATOM 861 C C . ASP A 1 112 ? 24.915 1.551 -31.474 1.00 85.81 112 ASP A C 1
ATOM 863 O O . ASP A 1 112 ? 23.867 1.836 -32.054 1.00 85.81 112 ASP A O 1
ATOM 867 N N . ASN A 1 113 ? 25.791 0.716 -32.042 1.00 89.12 113 ASN A N 1
ATOM 868 C CA . ASN A 1 113 ? 25.575 0.123 -33.362 1.00 89.12 113 ASN A CA 1
ATOM 869 C C . ASN A 1 113 ? 24.456 -0.940 -33.391 1.00 89.12 113 ASN A C 1
ATOM 871 O O . ASN A 1 113 ? 24.112 -1.414 -34.475 1.00 89.12 113 ASN A O 1
ATOM 875 N N . PHE A 1 114 ? 23.911 -1.330 -32.236 1.00 89.12 114 PHE A N 1
ATOM 876 C CA . PHE A 1 114 ? 22.792 -2.264 -32.106 1.00 89.12 114 PHE A CA 1
ATOM 877 C C . PHE A 1 114 ? 21.480 -1.597 -31.681 1.00 89.12 114 PHE A C 1
ATOM 879 O O . PHE A 1 114 ? 20.433 -2.227 -31.833 1.00 89.12 114 PHE A O 1
ATOM 886 N N . SER A 1 115 ? 21.502 -0.348 -31.203 1.00 86.62 115 SER A N 1
ATOM 887 C CA . SER A 1 115 ? 20.336 0.298 -30.582 1.00 86.62 115 SER A CA 1
ATOM 888 C C . SER A 1 115 ? 19.132 0.362 -31.522 1.00 86.62 115 SER A C 1
ATOM 890 O O . SER A 1 115 ? 18.040 -0.020 -31.128 1.00 86.62 115 SER A O 1
ATOM 892 N N . ALA A 1 116 ? 19.325 0.688 -32.806 1.00 88.25 116 ALA A N 1
ATOM 893 C CA . ALA A 1 116 ? 18.221 0.721 -33.774 1.00 88.25 116 ALA A CA 1
ATOM 894 C C . ALA A 1 116 ? 17.522 -0.645 -33.937 1.00 88.25 116 ALA A C 1
ATOM 896 O O . ALA A 1 116 ? 16.301 -0.738 -33.849 1.00 88.25 116 ALA A O 1
ATOM 897 N N . SER A 1 117 ? 18.295 -1.722 -34.117 1.00 90.25 117 SER A N 1
ATOM 898 C CA . SER A 1 117 ? 17.728 -3.072 -34.243 1.00 90.25 117 SER A CA 1
ATOM 899 C C . SER A 1 117 ? 17.140 -3.583 -32.926 1.00 90.25 117 SER A C 1
ATOM 901 O O . SER A 1 117 ? 16.239 -4.421 -32.953 1.00 90.25 117 SER A O 1
ATOM 903 N N . CYS A 1 118 ? 17.671 -3.133 -31.789 1.00 92.00 118 CYS A N 1
ATOM 904 C CA . CYS A 1 118 ? 17.150 -3.466 -30.471 1.00 92.00 118 CYS A CA 1
ATOM 905 C C . CYS A 1 118 ? 15.791 -2.805 -30.237 1.00 92.00 118 CYS A C 1
ATOM 907 O O . CYS A 1 118 ? 14.849 -3.502 -29.870 1.00 92.00 118 CYS A O 1
ATOM 909 N N . ASN A 1 119 ? 15.670 -1.511 -30.536 1.00 89.56 119 ASN A N 1
ATOM 910 C CA . ASN A 1 119 ? 14.432 -0.746 -30.396 1.00 89.56 119 ASN A CA 1
ATOM 911 C C . ASN A 1 119 ? 13.315 -1.356 -31.251 1.00 89.56 119 ASN A C 1
ATOM 913 O O . ASN A 1 119 ? 12.226 -1.625 -30.752 1.00 89.56 119 ASN A O 1
ATOM 917 N N . ASP A 1 120 ? 13.613 -1.708 -32.507 1.00 90.00 120 ASP A N 1
ATOM 918 C CA . ASP A 1 120 ? 12.651 -2.389 -33.380 1.00 90.00 120 ASP A CA 1
ATOM 919 C C . ASP A 1 120 ? 12.191 -3.738 -32.798 1.00 90.00 120 ASP A C 1
ATOM 921 O O . ASP A 1 120 ? 11.002 -4.064 -32.812 1.00 90.00 120 ASP A O 1
ATOM 925 N N . PHE A 1 121 ? 13.121 -4.536 -32.263 1.00 89.75 121 PHE A N 1
ATOM 926 C CA . PHE A 1 121 ? 12.797 -5.830 -31.663 1.00 89.75 121 PHE A CA 1
ATOM 927 C C . PHE A 1 121 ? 11.959 -5.678 -30.385 1.00 89.75 121 PHE A C 1
ATOM 929 O O . PHE A 1 121 ? 10.935 -6.346 -30.224 1.00 89.75 121 PHE A O 1
ATOM 936 N N . MET A 1 122 ? 12.371 -4.792 -29.482 1.00 90.19 122 MET A N 1
ATOM 937 C CA . MET A 1 122 ? 11.695 -4.562 -28.208 1.00 90.19 122 MET A CA 1
ATOM 938 C C . MET A 1 122 ? 10.306 -3.966 -28.440 1.00 90.19 122 MET A C 1
ATOM 940 O O . MET A 1 122 ? 9.323 -4.539 -27.973 1.00 90.19 122 MET A O 1
ATOM 944 N N . GLY A 1 123 ? 10.184 -2.922 -29.260 1.00 88.50 123 GLY A N 1
ATOM 945 C CA . GLY A 1 123 ? 8.902 -2.297 -29.580 1.00 88.50 123 GLY A CA 1
ATOM 946 C C . GLY A 1 123 ? 7.892 -3.252 -30.231 1.00 88.50 123 GLY A C 1
ATOM 947 O O . GLY A 1 123 ? 6.697 -3.175 -29.941 1.00 88.50 123 GLY A O 1
ATOM 948 N N . MET A 1 124 ? 8.344 -4.195 -31.072 1.00 90.25 124 MET A N 1
ATOM 949 C CA . MET A 1 124 ? 7.445 -5.161 -31.721 1.00 90.25 124 MET A CA 1
ATOM 950 C C . MET A 1 124 ? 7.021 -6.315 -30.810 1.00 90.25 124 MET A C 1
ATOM 952 O O . MET A 1 124 ? 5.855 -6.711 -30.831 1.00 90.25 124 MET A O 1
ATOM 956 N N . TYR A 1 125 ? 7.948 -6.891 -30.043 1.00 93.44 125 TYR A N 1
ATOM 957 C CA . TYR A 1 125 ? 7.698 -8.156 -29.345 1.00 93.44 125 TYR A CA 1
ATOM 958 C C . TYR A 1 125 ? 7.468 -7.989 -27.849 1.00 93.44 125 TYR A C 1
ATOM 960 O O . TYR A 1 125 ? 6.683 -8.738 -27.259 1.00 93.44 125 TYR A O 1
ATOM 968 N N . LEU A 1 126 ? 8.120 -7.015 -27.215 1.00 92.62 126 LEU A N 1
ATOM 969 C CA . LEU A 1 126 ? 8.114 -6.901 -25.766 1.00 92.62 126 LEU A CA 1
ATOM 970 C C . LEU A 1 126 ? 6.727 -6.596 -25.178 1.00 92.62 126 LEU A C 1
ATOM 972 O O . LEU A 1 126 ? 6.397 -7.236 -24.180 1.00 92.62 126 LEU A O 1
ATOM 976 N N . PRO A 1 127 ? 5.850 -5.761 -25.778 1.00 94.31 127 PRO A N 1
ATOM 977 C CA . PRO A 1 127 ? 4.488 -5.593 -25.266 1.00 94.31 127 PRO A CA 1
ATOM 978 C C . PRO A 1 127 ? 3.713 -6.917 -25.191 1.00 94.31 127 PRO A C 1
ATOM 980 O O . PRO A 1 127 ? 2.956 -7.156 -24.248 1.00 94.31 127 PRO A O 1
ATOM 983 N N . THR A 1 128 ? 3.910 -7.803 -26.172 1.00 94.75 128 THR A N 1
ATOM 984 C CA . THR A 1 128 ? 3.304 -9.139 -26.188 1.00 94.75 128 THR A CA 1
ATOM 985 C C . THR A 1 128 ? 3.942 -10.057 -25.151 1.00 94.75 128 THR A C 1
ATOM 987 O O . THR A 1 128 ? 3.219 -10.783 -24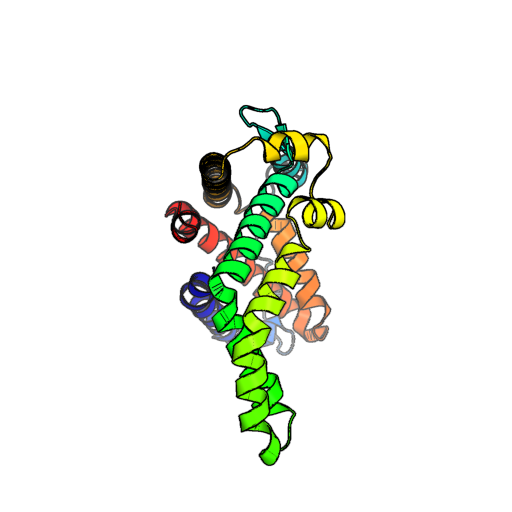.474 1.00 94.75 128 THR A O 1
ATOM 990 N N . VAL A 1 129 ? 5.265 -10.008 -24.981 1.00 93.62 129 VAL A N 1
ATOM 991 C CA . VAL A 1 129 ? 5.968 -10.768 -23.935 1.00 93.62 129 VAL A CA 1
ATOM 992 C C . VAL A 1 129 ? 5.499 -10.342 -22.543 1.00 93.62 129 VAL A C 1
ATOM 994 O O . VAL A 1 129 ? 5.187 -11.209 -21.731 1.00 93.62 129 VAL A O 1
ATOM 997 N N . VAL A 1 130 ? 5.373 -9.037 -22.276 1.00 93.12 130 VAL A N 1
ATOM 998 C CA . VAL A 1 130 ? 4.819 -8.503 -21.019 1.00 93.12 130 VAL A CA 1
ATOM 999 C C . VAL A 1 130 ? 3.407 -9.037 -20.809 1.00 93.12 130 VAL A C 1
ATOM 1001 O O . VAL A 1 130 ? 3.127 -9.622 -19.767 1.00 93.12 130 VAL A O 1
ATOM 1004 N N . TYR A 1 131 ? 2.538 -8.931 -21.819 1.00 94.75 131 TYR A N 1
ATOM 1005 C CA . TYR A 1 131 ? 1.175 -9.456 -21.740 1.00 94.75 131 TYR A CA 1
ATOM 1006 C C . TYR A 1 131 ? 1.144 -10.954 -21.403 1.00 94.75 131 TYR A C 1
ATOM 1008 O O . TYR A 1 131 ? 0.480 -11.359 -20.451 1.00 94.75 131 TYR A O 1
ATOM 1016 N N . MET A 1 132 ? 1.900 -11.778 -22.133 1.00 95.44 132 MET A N 1
ATOM 1017 C CA . MET A 1 132 ? 1.967 -13.224 -21.894 1.00 95.44 132 MET A CA 1
ATOM 1018 C C . MET A 1 132 ? 2.548 -13.564 -20.520 1.00 95.44 132 MET A C 1
ATOM 1020 O O . MET A 1 132 ? 2.101 -14.526 -19.905 1.00 95.44 132 MET A O 1
ATOM 1024 N N . THR A 1 133 ? 3.510 -12.779 -20.035 1.00 94.25 133 THR A N 1
ATOM 1025 C CA . THR A 1 133 ? 4.119 -12.959 -18.711 1.00 94.25 133 THR A CA 1
ATOM 1026 C C . THR A 1 133 ? 3.109 -12.662 -17.611 1.00 94.25 133 THR A C 1
ATOM 1028 O O . THR A 1 133 ? 2.939 -13.470 -16.705 1.00 94.25 133 THR A O 1
ATOM 1031 N N . VAL A 1 134 ? 2.377 -11.549 -17.711 1.00 94.81 134 VAL A N 1
ATOM 1032 C CA . VAL A 1 134 ? 1.355 -11.170 -16.722 1.00 94.81 134 VAL A CA 1
ATOM 1033 C C . VAL A 1 134 ? 0.229 -12.207 -16.667 1.00 94.81 134 VAL A C 1
ATOM 1035 O O . VAL A 1 134 ? -0.235 -12.540 -15.581 1.00 94.81 134 VAL A O 1
ATOM 1038 N N . LEU A 1 135 ? -0.147 -12.803 -17.805 1.00 94.50 135 LEU A N 1
ATOM 1039 C CA . LEU A 1 135 ? -1.142 -13.883 -17.856 1.00 94.50 135 LEU A CA 1
ATOM 1040 C C . LEU A 1 135 ? -0.731 -15.170 -17.120 1.00 94.50 135 LEU A C 1
ATOM 1042 O O . LEU A 1 135 ? -1.586 -16.021 -16.877 1.00 94.50 135 LEU A O 1
ATOM 1046 N N . GLN A 1 136 ? 0.545 -15.344 -16.765 1.00 94.69 136 GLN A N 1
ATOM 1047 C CA . GLN A 1 136 ? 0.978 -16.477 -15.938 1.00 94.69 136 GLN A CA 1
ATOM 1048 C C . GLN A 1 136 ? 0.598 -16.308 -14.465 1.00 94.69 136 GLN A C 1
ATOM 1050 O O . GLN A 1 136 ? 0.665 -17.267 -13.694 1.00 94.69 136 GLN A O 1
ATOM 1055 N N . PHE A 1 137 ? 0.191 -15.103 -14.071 1.00 95.38 137 PHE A N 1
ATOM 1056 C CA . PHE A 1 137 ? -0.173 -14.773 -12.710 1.00 95.38 137 PHE A CA 1
ATOM 1057 C C . PHE A 1 137 ? -1.686 -14.658 -12.556 1.00 95.38 137 PHE A C 1
ATOM 1059 O O . PHE A 1 137 ? -2.426 -14.276 -13.459 1.00 95.38 137 PHE A O 1
ATOM 1066 N N . SER A 1 138 ? -2.144 -14.980 -11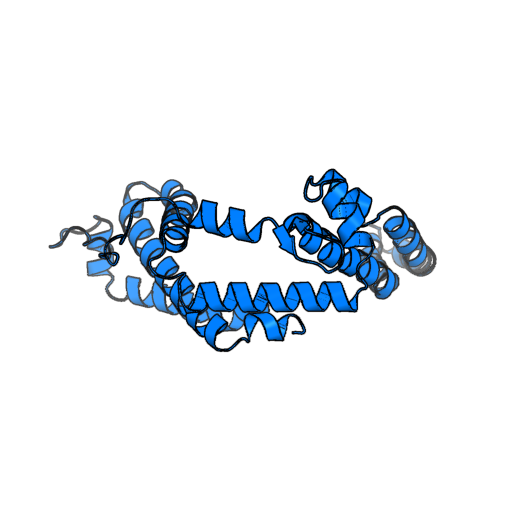.354 1.00 94.81 138 SER A N 1
ATOM 1067 C CA . SER A 1 138 ? -3.499 -14.701 -10.901 1.00 94.81 138 SER A CA 1
ATOM 1068 C C . SER A 1 138 ? -3.426 -14.195 -9.471 1.00 94.81 138 SER A C 1
ATOM 1070 O O . SER A 1 138 ? -2.561 -14.629 -8.703 1.00 94.81 138 SER A O 1
ATOM 1072 N N . SER A 1 139 ? -4.355 -13.318 -9.097 1.00 94.06 139 SER A N 1
ATOM 1073 C CA . SER A 1 139 ? -4.503 -12.888 -7.706 1.00 94.06 139 SER A CA 1
ATOM 1074 C C . SER A 1 139 ? -4.679 -14.085 -6.770 1.00 94.06 139 SER A C 1
ATOM 1076 O O . SER A 1 139 ? -4.087 -14.107 -5.700 1.00 94.06 139 SER A O 1
ATOM 1078 N N . GLU A 1 140 ? -5.371 -15.145 -7.201 1.00 94.06 140 GLU A N 1
ATOM 1079 C CA . GLU A 1 140 ? -5.494 -16.391 -6.434 1.00 94.06 140 GLU A CA 1
ATOM 1080 C C . GLU A 1 140 ? -4.139 -16.997 -6.071 1.00 94.06 140 GLU A C 1
ATOM 1082 O O . GLU A 1 140 ? -3.861 -17.278 -4.903 1.00 94.06 140 GLU A O 1
ATOM 1087 N N . GLY A 1 141 ? -3.307 -17.228 -7.090 1.00 93.75 141 GLY A N 1
ATOM 1088 C CA . GLY A 1 141 ? -2.013 -17.873 -6.924 1.00 93.75 141 GLY A CA 1
ATOM 1089 C C . GLY A 1 141 ? -1.097 -17.046 -6.033 1.00 93.75 141 GLY A C 1
ATOM 1090 O O . GLY A 1 141 ? -0.482 -17.588 -5.114 1.00 93.75 141 GLY A O 1
ATOM 1091 N N . ILE A 1 142 ? -1.066 -15.730 -6.255 1.00 95.06 142 ILE A N 1
ATOM 1092 C CA . ILE A 1 142 ? -0.233 -14.812 -5.479 1.00 95.06 142 ILE A CA 1
ATOM 1093 C C . ILE A 1 142 ? -0.712 -14.744 -4.024 1.00 95.06 142 ILE A C 1
ATOM 1095 O O . ILE A 1 142 ? 0.081 -14.951 -3.106 1.00 95.06 142 ILE A O 1
ATOM 1099 N N . CYS A 1 143 ? -2.011 -14.554 -3.787 1.00 93.88 143 CYS A N 1
ATOM 1100 C CA . CYS A 1 143 ? -2.557 -14.444 -2.434 1.00 93.88 143 CYS A CA 1
ATOM 1101 C C . CYS A 1 143 ? -2.433 -15.733 -1.621 1.00 93.88 143 CYS A C 1
ATOM 1103 O O . CYS A 1 143 ? -2.233 -15.680 -0.405 1.00 93.88 143 CYS A O 1
ATOM 1105 N N . LYS A 1 144 ? -2.507 -16.898 -2.273 1.00 92.00 144 LYS A N 1
ATOM 1106 C CA . LYS A 1 144 ? -2.212 -18.185 -1.629 1.00 92.00 144 LYS A CA 1
ATOM 1107 C C . LYS A 1 144 ? -0.730 -18.330 -1.305 1.00 92.00 144 LYS A C 1
ATOM 1109 O O . LYS A 1 144 ? -0.405 -18.790 -0.214 1.00 92.00 144 LYS A O 1
ATOM 1114 N N . HIS A 1 145 ? 0.156 -17.926 -2.217 1.00 92.19 145 HIS A N 1
ATOM 1115 C CA . HIS A 1 145 ? 1.603 -17.989 -2.005 1.00 92.19 145 HIS A CA 1
ATOM 1116 C C . HIS A 1 145 ? 2.063 -17.088 -0.851 1.00 92.19 145 HIS A C 1
ATOM 1118 O O . HIS A 1 145 ? 2.888 -17.501 -0.045 1.00 92.19 145 HIS A O 1
ATOM 1124 N N . MET A 1 146 ? 1.479 -15.894 -0.719 1.00 90.44 146 MET A N 1
ATOM 1125 C CA . MET A 1 146 ? 1.747 -14.978 0.398 1.00 90.44 146 MET A CA 1
ATOM 1126 C C . MET A 1 146 ? 1.057 -15.384 1.710 1.00 90.44 146 MET A C 1
ATOM 1128 O O . MET A 1 146 ? 1.211 -14.699 2.718 1.00 90.44 146 MET A O 1
ATOM 1132 N N . HIS A 1 147 ? 0.282 -16.476 1.714 1.00 89.31 147 HIS A N 1
ATOM 1133 C CA . HIS A 1 147 ? -0.539 -16.911 2.849 1.00 89.31 147 HIS A CA 1
ATOM 1134 C C . HIS A 1 147 ? -1.532 -15.844 3.349 1.00 89.31 147 HIS A C 1
ATOM 1136 O O . HIS A 1 147 ? -1.952 -15.865 4.504 1.00 89.31 147 HIS A O 1
ATOM 1142 N N . SER A 1 148 ? -1.942 -14.927 2.470 1.00 89.75 148 SER A N 1
ATOM 1143 C CA . SER A 1 148 ? -2.892 -13.850 2.778 1.00 89.75 148 SER A CA 1
ATOM 1144 C C . SER A 1 148 ? -4.352 -14.314 2.704 1.00 89.75 148 SER A C 1
ATOM 1146 O O . SER A 1 148 ? -5.226 -13.676 3.288 1.00 89.75 148 SER A O 1
ATOM 1148 N N . CYS A 1 149 ? -4.620 -15.431 2.017 1.00 91.44 149 CYS A N 1
ATOM 1149 C CA . CYS A 1 149 ? -5.941 -16.045 1.873 1.00 91.44 149 CYS A CA 1
ATOM 1150 C C . CYS A 1 149 ? -5.947 -17.513 2.313 1.00 91.44 149 CYS A C 1
ATOM 1152 O O . CYS A 1 149 ? -5.113 -18.304 1.870 1.00 91.44 149 CYS A O 1
ATOM 1154 N N . ASP A 1 150 ? -6.971 -17.905 3.073 1.00 92.06 150 ASP A N 1
ATOM 1155 C CA . ASP A 1 150 ? -7.390 -19.304 3.181 1.00 92.06 150 ASP A CA 1
ATOM 1156 C C . ASP A 1 150 ? -8.390 -19.676 2.059 1.00 92.06 150 ASP A C 1
ATOM 1158 O O . ASP A 1 150 ? -8.885 -18.814 1.328 1.00 92.06 150 ASP A O 1
ATOM 1162 N N . GLY A 1 151 ? -8.695 -20.970 1.907 1.00 91.69 151 GLY A N 1
ATOM 1163 C CA . GLY A 1 151 ? -9.594 -21.453 0.851 1.00 91.69 151 GLY A CA 1
ATOM 1164 C C . GLY A 1 151 ? -11.058 -21.013 0.992 1.00 91.69 151 GLY A C 1
ATOM 1165 O O . GLY A 1 151 ? -11.719 -20.788 -0.018 1.00 91.69 151 GLY A O 1
ATOM 1166 N N . VAL A 1 152 ? -11.570 -20.859 2.217 1.00 92.88 152 VAL A N 1
ATOM 1167 C CA . VAL A 1 152 ? -12.937 -20.376 2.480 1.00 92.88 152 VAL A CA 1
ATOM 1168 C C . VAL A 1 152 ? -13.039 -18.899 2.117 1.00 92.88 152 VAL A C 1
ATOM 1170 O O . VAL A 1 152 ? -13.928 -18.505 1.364 1.00 92.88 152 VAL A O 1
ATOM 1173 N N . SER A 1 153 ? -12.086 -18.099 2.592 1.00 92.75 153 SER A N 1
ATOM 1174 C CA . SER A 1 153 ? -11.971 -16.679 2.270 1.00 92.75 153 SER A CA 1
ATOM 1175 C C . SER A 1 153 ? -11.836 -16.460 0.767 1.00 92.75 153 SER A C 1
ATOM 1177 O O . SER A 1 153 ? -12.520 -15.594 0.225 1.00 92.75 153 SER A O 1
ATOM 1179 N N . TRP A 1 154 ? -11.032 -17.281 0.079 1.00 94.19 154 TRP A N 1
ATOM 1180 C CA . TRP A 1 154 ? -10.899 -17.207 -1.375 1.00 94.19 154 TRP A CA 1
ATOM 1181 C C . TRP A 1 154 ? -12.225 -17.480 -2.097 1.00 94.19 154 TRP A C 1
ATOM 1183 O O . TRP A 1 154 ? -12.647 -16.695 -2.943 1.00 94.19 154 TRP A O 1
ATOM 1193 N N . ASN A 1 155 ? -12.916 -18.563 -1.736 1.00 94.19 155 ASN A N 1
ATOM 1194 C CA . ASN A 1 155 ? -14.193 -18.913 -2.361 1.00 94.19 155 ASN A CA 1
ATOM 1195 C C . ASN A 1 155 ? -15.236 -17.804 -2.183 1.00 94.19 155 ASN A C 1
ATOM 1197 O O . ASN A 1 155 ? -15.971 -17.494 -3.115 1.00 94.19 155 ASN A O 1
ATOM 1201 N N . ASN A 1 156 ? -15.276 -17.179 -1.008 1.00 93.56 156 ASN A N 1
ATOM 1202 C CA . ASN A 1 156 ? -16.217 -16.104 -0.717 1.00 93.56 156 ASN A CA 1
ATOM 1203 C C . ASN A 1 156 ? -15.856 -14.803 -1.455 1.00 93.56 156 ASN A C 1
ATOM 1205 O O . ASN A 1 156 ? -16.745 -14.131 -1.975 1.00 93.56 156 ASN A O 1
ATOM 1209 N N . VAL A 1 157 ? -14.565 -14.454 -1.535 1.00 92.19 157 VAL A N 1
ATOM 1210 C CA . VAL A 1 157 ? -14.106 -13.216 -2.186 1.00 92.19 157 VAL A CA 1
ATOM 1211 C C . VAL A 1 157 ? -14.141 -13.308 -3.717 1.00 92.19 157 VAL A C 1
ATOM 1213 O O . VAL A 1 157 ? -14.387 -12.309 -4.386 1.00 92.19 157 VAL A O 1
ATOM 1216 N N . ALA A 1 158 ? -13.951 -14.501 -4.290 1.00 91.38 158 ALA A N 1
ATOM 1217 C CA . ALA A 1 158 ? -14.018 -14.734 -5.735 1.00 91.38 158 ALA A CA 1
ATOM 1218 C C . ALA A 1 158 ? -15.432 -14.548 -6.317 1.00 91.38 158 ALA A C 1
ATOM 1220 O O . ALA A 1 158 ? -15.574 -14.336 -7.519 1.00 91.38 158 ALA A O 1
ATOM 1221 N N . LEU A 1 159 ? -16.469 -14.610 -5.474 1.00 92.19 159 LEU A N 1
ATOM 1222 C CA . LEU A 1 159 ? -17.867 -14.395 -5.860 1.00 92.19 159 LEU A CA 1
ATOM 1223 C C . LEU A 1 159 ? -18.277 -12.914 -5.869 1.00 92.19 159 LEU A C 1
ATOM 1225 O O . LEU A 1 159 ? -19.353 -12.581 -6.369 1.00 92.19 159 LEU A O 1
ATOM 1229 N N . LEU A 1 160 ? -17.447 -12.027 -5.315 1.00 90.81 160 LEU A N 1
ATOM 1230 C CA . LEU A 1 160 ? -17.719 -10.594 -5.291 1.00 90.81 160 LEU A CA 1
ATOM 1231 C C . LEU A 1 160 ? -17.388 -9.960 -6.642 1.00 90.81 160 LEU A C 1
ATOM 1233 O O . LEU A 1 160 ? -16.350 -10.231 -7.246 1.00 90.81 160 LEU A O 1
ATOM 1237 N N . SER A 1 161 ? -18.259 -9.065 -7.100 1.00 90.75 161 SER A N 1
ATOM 1238 C CA . SER A 1 161 ? -17.960 -8.208 -8.249 1.00 90.75 161 SER A CA 1
ATOM 1239 C C . SER A 1 161 ? -16.900 -7.152 -7.902 1.00 90.75 161 SER A C 1
ATOM 1241 O O . SER A 1 161 ? -16.693 -6.820 -6.734 1.00 90.75 161 SER A O 1
ATOM 1243 N N . LYS A 1 162 ? -16.250 -6.566 -8.920 1.00 84.88 162 LYS A N 1
ATOM 1244 C CA . LYS A 1 162 ? -15.286 -5.461 -8.723 1.00 84.88 162 LYS A CA 1
ATOM 1245 C C . LYS A 1 162 ? -15.895 -4.286 -7.945 1.00 84.88 162 LYS A C 1
ATOM 1247 O O . LYS A 1 162 ? -15.221 -3.688 -7.111 1.00 84.88 162 LYS A O 1
ATOM 1252 N N . GLU A 1 163 ? -17.164 -3.971 -8.200 1.00 87.38 163 GLU A N 1
ATOM 1253 C CA . GLU A 1 163 ? -17.884 -2.900 -7.503 1.00 87.38 163 GLU A CA 1
ATOM 1254 C C . GLU A 1 163 ? -18.081 -3.222 -6.017 1.00 87.38 163 GLU A C 1
ATOM 1256 O O . GLU A 1 163 ? -17.853 -2.373 -5.161 1.00 87.38 163 GLU A O 1
ATOM 1261 N N . GLU A 1 164 ? -18.409 -4.472 -5.694 1.00 90.19 164 GLU A N 1
ATOM 1262 C CA . GLU A 1 164 ? -18.576 -4.921 -4.309 1.00 90.19 164 GLU A CA 1
ATOM 1263 C C . GLU A 1 164 ? -17.259 -4.967 -3.546 1.00 90.19 164 GLU A C 1
ATOM 1265 O O . GLU A 1 164 ? -17.210 -4.565 -2.387 1.00 90.19 164 GLU A O 1
ATOM 1270 N N . LEU A 1 165 ? -16.180 -5.400 -4.201 1.00 85.88 165 LEU A N 1
ATOM 1271 C CA . LEU A 1 165 ? -14.834 -5.355 -3.633 1.00 85.88 165 LEU A CA 1
ATOM 1272 C C . LEU A 1 165 ? -14.421 -3.918 -3.307 1.00 85.88 165 LEU A C 1
ATOM 1274 O O . LEU A 1 165 ? -13.948 -3.645 -2.204 1.00 85.88 165 LEU A O 1
ATOM 1278 N N . ARG A 1 166 ? -14.655 -2.986 -4.238 1.00 82.88 166 ARG A N 1
ATOM 1279 C CA . ARG A 1 166 ? -14.367 -1.562 -4.036 1.00 82.88 166 ARG A CA 1
ATOM 1280 C C . ARG A 1 166 ? -15.224 -0.958 -2.927 1.00 82.88 166 ARG A C 1
ATOM 1282 O O . ARG A 1 166 ? -14.693 -0.246 -2.082 1.00 82.88 166 ARG A O 1
ATOM 1289 N N . GLY A 1 167 ? -16.520 -1.264 -2.894 1.00 86.62 167 GLY A N 1
ATOM 1290 C CA . GLY A 1 167 ? -17.414 -0.831 -1.819 1.00 86.62 167 GLY A CA 1
ATOM 1291 C C . GLY A 1 167 ? -16.939 -1.334 -0.457 1.00 86.62 167 GLY A C 1
ATOM 1292 O O . GLY A 1 167 ? -16.821 -0.558 0.489 1.00 86.62 167 GLY A O 1
ATOM 1293 N N . GLN A 1 168 ? -16.551 -2.609 -0.380 1.00 85.94 168 GLN A N 1
ATOM 1294 C CA . GLN A 1 168 ? -16.037 -3.207 0.845 1.00 85.94 168 GLN A CA 1
ATOM 1295 C C . GLN A 1 168 ? -14.719 -2.570 1.306 1.00 85.94 168 GLN A C 1
ATOM 1297 O O . GLN A 1 168 ? -14.539 -2.342 2.504 1.00 85.94 168 GLN A O 1
ATOM 1302 N N . PHE A 1 169 ? -13.821 -2.261 0.367 1.00 83.25 169 PHE A N 1
ATOM 1303 C CA . PHE A 1 169 ? -12.593 -1.516 0.633 1.00 83.25 169 PHE A CA 1
ATOM 1304 C C . PHE A 1 169 ? -12.892 -0.110 1.169 1.00 83.25 169 PHE A C 1
ATOM 1306 O O . PHE A 1 169 ? -12.344 0.274 2.202 1.00 83.25 169 PHE A O 1
ATOM 1313 N N . CYS A 1 170 ? -13.797 0.637 0.531 1.00 86.88 170 CYS A N 1
ATOM 1314 C CA . CYS A 1 170 ? -14.159 1.985 0.969 1.00 86.88 170 CYS A CA 1
ATOM 1315 C C . CYS A 1 170 ? -14.787 1.993 2.365 1.00 86.88 170 CYS A C 1
ATOM 1317 O O . CYS A 1 170 ? -14.387 2.788 3.217 1.00 86.88 170 CYS A O 1
ATOM 1319 N N . ASP A 1 171 ? -15.696 1.060 2.643 1.00 87.00 171 ASP A N 1
ATOM 1320 C CA . ASP A 1 171 ? -16.289 0.888 3.968 1.00 87.00 171 ASP A CA 1
ATOM 1321 C C . ASP A 1 171 ? -15.230 0.608 5.037 1.00 87.00 171 ASP A C 1
ATOM 1323 O O . ASP A 1 171 ? -15.265 1.186 6.128 1.00 87.00 171 ASP A O 1
ATOM 1327 N N . THR A 1 172 ? -14.277 -0.279 4.740 1.00 82.69 172 THR A N 1
ATOM 1328 C CA . THR A 1 172 ? -13.154 -0.571 5.636 1.00 82.69 172 THR A CA 1
ATOM 1329 C C . THR A 1 172 ? -12.280 0.661 5.835 1.00 82.69 172 THR A C 1
ATOM 1331 O O . THR A 1 172 ? -11.940 0.978 6.976 1.00 82.69 172 THR A O 1
ATOM 1334 N N . CYS A 1 173 ? -11.965 1.390 4.764 1.00 85.62 173 CYS A N 1
ATOM 1335 C CA . CYS A 1 173 ? -11.160 2.601 4.836 1.00 85.62 173 CYS A CA 1
ATOM 1336 C C . CYS A 1 173 ? -11.806 3.642 5.757 1.00 85.62 173 CYS A C 1
ATOM 1338 O O . CYS A 1 173 ? -11.147 4.152 6.661 1.00 85.62 173 CYS A O 1
ATOM 1340 N N . TYR A 1 174 ? -13.106 3.915 5.609 1.00 87.38 174 TYR A N 1
ATOM 1341 C CA . TYR A 1 174 ? -13.793 4.891 6.459 1.00 87.38 174 TYR A CA 1
ATOM 1342 C C . TYR A 1 174 ? -13.914 4.441 7.914 1.00 87.38 174 TYR A C 1
ATOM 1344 O O . TYR A 1 174 ? -13.816 5.270 8.823 1.00 87.38 174 TYR A O 1
ATOM 1352 N N . LYS A 1 175 ? -14.079 3.138 8.168 1.00 83.88 175 LYS A N 1
ATOM 1353 C CA . LYS A 1 175 ? -14.049 2.586 9.532 1.00 83.88 175 LYS A CA 1
ATOM 1354 C C . LYS A 1 175 ? -12.669 2.745 10.162 1.00 83.88 175 LYS A C 1
ATOM 1356 O O . LYS A 1 175 ? -12.579 3.187 11.305 1.00 83.88 175 LYS A O 1
ATOM 1361 N N . MET A 1 176 ? -11.608 2.447 9.412 1.00 81.88 176 MET A N 1
ATOM 1362 C CA . MET A 1 176 ? -10.229 2.649 9.856 1.00 81.88 176 MET A CA 1
ATOM 1363 C C . MET A 1 176 ? -9.945 4.131 10.106 1.00 81.88 176 MET A C 1
ATOM 1365 O O . MET A 1 176 ? -9.420 4.480 11.158 1.00 81.88 176 MET A O 1
ATOM 1369 N N . GLY A 1 177 ? -10.358 5.014 9.195 1.00 84.94 177 GLY A N 1
ATOM 1370 C CA . GLY A 1 177 ? -10.266 6.461 9.376 1.00 84.94 177 GLY A CA 1
ATOM 1371 C C . GLY A 1 177 ? -10.983 6.917 10.648 1.00 84.94 177 GLY A C 1
ATOM 1372 O O . GLY A 1 177 ? -10.412 7.639 11.457 1.00 84.94 177 GLY A O 1
ATOM 1373 N N . SER A 1 178 ? -12.194 6.420 10.895 1.00 85.06 178 SER A N 1
ATOM 1374 C CA . SER A 1 178 ? -12.942 6.743 12.116 1.00 85.06 178 SER A CA 1
ATOM 1375 C C . SER A 1 178 ? -12.218 6.262 13.381 1.00 85.06 178 SER A C 1
ATOM 1377 O O . SER A 1 178 ? -12.113 7.013 14.345 1.00 85.06 178 SER A O 1
ATOM 1379 N N . TYR A 1 179 ? -11.637 5.056 13.372 1.00 83.12 179 TYR A N 1
ATOM 1380 C CA . TYR A 1 179 ? -10.800 4.577 14.479 1.00 83.12 179 TYR A CA 1
ATOM 1381 C C . TYR A 1 179 ? -9.562 5.452 14.694 1.00 83.12 179 TYR A C 1
ATOM 1383 O O . TYR A 1 179 ? -9.253 5.801 15.834 1.00 83.12 179 TYR A O 1
ATOM 1391 N N . VAL A 1 180 ? -8.862 5.824 13.616 1.00 84.19 180 VAL A N 1
ATOM 1392 C CA . VAL A 1 180 ? -7.695 6.709 13.697 1.00 84.19 180 VAL A CA 1
ATOM 1393 C C . VAL A 1 180 ? -8.104 8.019 14.350 1.00 84.19 180 VAL A C 1
ATOM 1395 O O . VAL A 1 180 ? -7.582 8.359 15.411 1.00 84.19 180 VAL A O 1
ATOM 1398 N N . LYS A 1 181 ? -9.111 8.681 13.777 1.00 85.69 181 LYS A N 1
ATOM 1399 C CA . LYS A 1 181 ? -9.685 9.936 14.256 1.00 85.69 181 LYS A CA 1
ATOM 1400 C C . LYS A 1 181 ? -10.060 9.882 15.740 1.00 85.69 181 LYS A C 1
ATOM 1402 O O . LYS A 1 181 ? -9.610 10.730 16.503 1.00 85.69 181 LYS A O 1
ATOM 1407 N N . ASP A 1 182 ? -10.857 8.900 16.150 1.00 83.75 182 ASP A N 1
ATOM 1408 C CA . ASP A 1 182 ? -11.539 8.945 17.448 1.00 83.75 182 ASP A CA 1
ATOM 1409 C C . ASP A 1 182 ? -10.808 8.167 18.552 1.00 83.75 182 ASP A C 1
ATOM 1411 O O . ASP A 1 182 ? -11.125 8.322 19.730 1.00 83.75 182 ASP A O 1
ATOM 1415 N N . SER A 1 183 ? -9.878 7.271 18.208 1.00 80.56 183 SER A N 1
ATOM 1416 C CA . SER A 1 183 ? -9.371 6.274 19.162 1.00 80.56 183 SER A CA 1
ATOM 1417 C C . SER A 1 183 ? -7.887 5.946 19.045 1.00 80.56 183 SER A C 1
ATOM 1419 O O . SER A 1 183 ? -7.380 5.274 19.937 1.00 80.56 183 SER A O 1
ATOM 1421 N N . PHE A 1 184 ? -7.166 6.379 18.005 1.00 81.25 184 PHE A N 1
ATOM 1422 C CA . PHE A 1 184 ? -5.759 5.997 17.853 1.00 81.25 184 PHE A CA 1
ATOM 1423 C C . PHE A 1 184 ? -4.831 6.701 18.846 1.00 81.25 184 PHE A C 1
ATOM 1425 O O . PHE A 1 184 ? -4.090 6.011 19.549 1.00 81.25 184 PHE A O 1
ATOM 1432 N N . VAL A 1 185 ? -4.871 8.033 18.958 1.00 82.19 185 VAL A N 1
ATOM 1433 C CA . VAL A 1 185 ? -4.015 8.756 19.915 1.00 82.19 185 VAL A CA 1
ATOM 1434 C C . VAL A 1 185 ? -4.363 8.352 21.346 1.00 82.19 185 VAL A C 1
ATOM 1436 O O . VAL A 1 185 ? -5.524 8.327 21.744 1.00 82.19 185 VAL A O 1
ATOM 1439 N N . GLY A 1 186 ? -3.334 8.010 22.120 1.00 75.25 186 GLY A N 1
ATOM 1440 C CA . GLY A 1 186 ? -3.479 7.517 23.494 1.00 75.25 186 GLY A CA 1
ATOM 1441 C C . GLY A 1 186 ? -3.883 6.041 23.607 1.00 75.25 186 GLY A C 1
ATOM 1442 O O . GLY A 1 186 ? -3.905 5.504 24.713 1.00 75.25 186 GLY A O 1
ATOM 1443 N N . SER A 1 187 ? -4.150 5.350 22.494 1.00 73.44 187 SER A N 1
ATOM 1444 C CA . SER A 1 187 ? -4.342 3.896 22.513 1.00 73.44 187 SER A CA 1
ATOM 1445 C C . SER A 1 187 ? -3.026 3.142 22.701 1.00 73.44 187 SER A C 1
ATOM 1447 O O . SER A 1 187 ? -1.934 3.657 22.453 1.00 73.44 187 SER A O 1
ATOM 1449 N N . ALA A 1 188 ? -3.125 1.854 23.033 1.00 73.06 188 ALA A N 1
ATOM 1450 C CA . ALA A 1 188 ? -1.955 0.978 23.014 1.00 73.06 188 ALA A CA 1
ATOM 1451 C C . ALA A 1 188 ? -1.337 0.838 21.609 1.00 73.06 188 ALA A C 1
ATOM 1453 O O . ALA A 1 188 ? -0.153 0.552 21.504 1.00 73.06 188 ALA A O 1
ATOM 1454 N N . ALA A 1 189 ? -2.117 1.037 20.536 1.00 75.00 189 ALA A N 1
ATOM 1455 C CA . ALA A 1 189 ? -1.602 1.007 19.165 1.00 75.00 189 ALA A CA 1
ATOM 1456 C C . ALA A 1 189 ? -0.610 2.152 18.927 1.00 75.00 189 ALA A C 1
ATOM 1458 O O . ALA A 1 189 ? 0.473 1.941 18.391 1.00 75.00 189 ALA A O 1
ATOM 1459 N N . HIS A 1 190 ? -0.975 3.350 19.387 1.00 77.56 190 HIS A N 1
ATOM 1460 C CA . HIS A 1 190 ? -0.117 4.527 19.353 1.00 77.56 190 HIS A CA 1
ATOM 1461 C C . HIS A 1 190 ? 1.151 4.325 20.195 1.00 77.56 190 HIS A C 1
ATOM 1463 O O . HIS A 1 190 ? 2.248 4.630 19.737 1.00 77.56 190 HIS A O 1
ATOM 1469 N N . PHE A 1 191 ? 1.022 3.715 21.376 1.00 76.25 191 PHE A N 1
ATOM 1470 C CA . PHE A 1 191 ? 2.173 3.392 22.221 1.00 76.25 191 PHE A CA 1
ATOM 1471 C C . PHE A 1 191 ? 3.118 2.354 21.592 1.00 76.25 191 PHE A C 1
ATOM 1473 O O . PHE A 1 191 ? 4.336 2.520 21.631 1.00 76.25 191 PHE A O 1
ATOM 1480 N N . GLU A 1 192 ? 2.582 1.283 20.999 1.00 77.44 192 GLU A N 1
ATOM 1481 C CA . GLU A 1 192 ? 3.418 0.264 20.357 1.00 77.44 192 GLU A CA 1
ATOM 1482 C C . GLU A 1 192 ? 4.119 0.824 19.113 1.00 77.44 192 GLU A C 1
ATOM 1484 O O . GLU A 1 192 ? 5.282 0.504 18.879 1.00 77.44 192 GLU A O 1
ATOM 1489 N N . MET A 1 193 ? 3.463 1.722 18.367 1.00 79.94 193 MET A N 1
ATOM 1490 C CA . MET A 1 193 ? 4.096 2.456 17.269 1.00 79.94 193 MET A CA 1
ATOM 1491 C C . MET A 1 193 ? 5.310 3.256 17.758 1.00 79.94 193 MET A C 1
ATOM 1493 O O . MET A 1 193 ? 6.391 3.124 17.186 1.00 79.94 193 MET A O 1
ATOM 1497 N N . GLU A 1 194 ? 5.166 4.023 18.844 1.00 82.19 194 GLU A N 1
ATOM 1498 C CA . GLU A 1 194 ? 6.268 4.799 19.428 1.00 82.19 194 GLU A CA 1
ATOM 1499 C C . GLU A 1 194 ? 7.433 3.915 19.858 1.00 82.19 194 GLU A C 1
ATOM 1501 O O . GLU A 1 194 ? 8.596 4.189 19.545 1.00 82.19 194 GLU A O 1
ATOM 1506 N N . LYS A 1 195 ? 7.119 2.820 20.551 1.00 80.88 195 LYS A N 1
ATOM 1507 C CA . LYS A 1 195 ? 8.108 1.853 21.014 1.00 80.88 195 LYS A CA 1
ATOM 1508 C C . LYS A 1 195 ? 8.862 1.221 19.847 1.00 80.88 195 LYS A C 1
ATOM 1510 O O . LYS A 1 195 ? 10.089 1.157 19.897 1.00 80.88 195 LYS A O 1
ATOM 1515 N N . GLN A 1 196 ? 8.156 0.773 18.809 1.00 78.00 196 GLN A N 1
ATOM 1516 C CA . GLN A 1 196 ? 8.781 0.137 17.652 1.00 78.00 196 GLN A CA 1
ATOM 1517 C C . GLN A 1 196 ? 9.671 1.123 16.895 1.00 78.00 196 GLN A C 1
ATOM 1519 O O . GLN A 1 196 ? 10.807 0.793 16.568 1.00 78.00 196 GLN A O 1
ATOM 1524 N N . TRP A 1 197 ? 9.199 2.350 16.666 1.00 82.12 197 TRP A N 1
ATOM 1525 C CA . TRP A 1 197 ? 9.997 3.380 15.999 1.00 82.12 197 TRP A CA 1
ATOM 1526 C C . TRP A 1 197 ? 11.250 3.714 16.798 1.00 82.12 197 TRP A C 1
ATOM 1528 O O . TRP A 1 197 ? 12.338 3.783 16.232 1.00 82.12 197 TRP A O 1
ATOM 1538 N N . THR A 1 198 ? 11.121 3.843 18.118 1.00 81.44 198 THR A N 1
ATOM 1539 C CA . THR A 1 198 ? 12.258 4.078 19.015 1.00 81.44 198 THR A CA 1
ATOM 1540 C C . THR A 1 198 ? 13.262 2.931 18.943 1.00 81.44 198 THR A C 1
ATOM 1542 O O . THR A 1 198 ? 14.464 3.167 18.835 1.00 81.44 198 THR A O 1
ATOM 1545 N N . LEU A 1 199 ? 12.786 1.683 18.954 1.00 78.69 199 LEU A N 1
ATOM 1546 C CA . LEU A 1 199 ? 13.644 0.505 18.877 1.00 78.69 199 LEU A CA 1
ATOM 1547 C C . LEU A 1 199 ? 14.398 0.445 17.544 1.00 78.69 199 LEU A C 1
ATOM 1549 O O . LEU A 1 199 ? 15.606 0.228 17.539 1.00 78.69 199 LEU A O 1
ATOM 1553 N N . GLU A 1 200 ? 13.718 0.670 16.422 1.00 82.00 200 GLU A N 1
ATOM 1554 C CA . GLU A 1 200 ? 14.324 0.566 15.089 1.00 82.00 200 GLU A CA 1
ATOM 1555 C C . GLU A 1 200 ? 15.300 1.702 14.773 1.00 82.00 200 GLU A C 1
ATOM 1557 O O . GLU A 1 200 ? 16.259 1.503 14.025 1.00 82.00 200 GLU A O 1
ATOM 1562 N N . THR A 1 201 ? 15.086 2.888 15.344 1.00 83.94 201 THR A N 1
ATOM 1563 C CA . THR A 1 201 ? 15.888 4.082 15.036 1.00 83.94 201 THR A CA 1
ATOM 1564 C C . THR A 1 201 ? 16.959 4.350 16.091 1.00 83.94 201 THR A C 1
ATOM 1566 O O . THR A 1 201 ? 18.141 4.463 15.764 1.00 83.94 201 THR A O 1
ATOM 1569 N N . CYS A 1 202 ? 16.589 4.389 17.372 1.00 83.44 202 CYS A N 1
ATOM 1570 C CA . CYS A 1 202 ? 17.470 4.853 18.441 1.00 83.44 202 CYS A CA 1
ATOM 1571 C C . CYS A 1 202 ? 18.435 3.789 18.959 1.00 83.44 202 CYS A C 1
ATOM 1573 O O . CYS A 1 202 ? 19.441 4.134 19.572 1.00 83.44 202 CYS A O 1
ATOM 1575 N N . THR A 1 203 ? 18.221 2.504 18.673 1.00 84.25 203 THR A N 1
ATOM 1576 C CA . THR A 1 203 ? 19.225 1.472 19.002 1.00 84.25 203 THR A CA 1
ATOM 1577 C C . THR A 1 203 ? 20.440 1.499 18.077 1.00 84.25 203 THR A C 1
ATOM 1579 O O . THR A 1 203 ? 21.482 0.936 18.415 1.00 84.25 203 THR A O 1
ATOM 1582 N N . ARG A 1 204 ? 20.325 2.163 16.919 1.00 85.38 204 ARG A N 1
ATOM 1583 C CA . ARG A 1 204 ? 21.360 2.217 15.878 1.00 85.38 204 ARG A CA 1
ATOM 1584 C C . ARG A 1 204 ? 22.261 3.452 15.983 1.00 85.38 204 ARG A C 1
ATOM 1586 O O . ARG A 1 204 ? 23.247 3.538 15.254 1.00 85.38 204 ARG A O 1
ATOM 1593 N N . VAL A 1 205 ? 21.954 4.396 16.878 1.00 83.06 205 VAL A N 1
ATOM 1594 C CA . VAL A 1 205 ? 22.772 5.600 17.105 1.00 83.06 205 VAL A CA 1
ATOM 1595 C C . VAL A 1 205 ? 23.787 5.388 18.240 1.00 83.06 205 VAL A C 1
ATOM 1597 O O . VAL A 1 205 ? 23.589 4.524 19.099 1.00 83.06 205 VAL A O 1
ATOM 1600 N N . PRO A 1 206 ? 24.885 6.169 18.294 1.00 88.00 206 PRO A N 1
ATOM 1601 C CA . PRO A 1 206 ? 25.804 6.151 19.428 1.00 88.00 206 PRO A CA 1
ATOM 1602 C C . PRO A 1 206 ? 25.079 6.330 20.765 1.00 88.00 206 PRO A C 1
ATOM 1604 O O . PRO A 1 206 ? 24.164 7.143 20.876 1.00 88.00 206 PRO A O 1
ATOM 1607 N N . LYS A 1 207 ? 25.536 5.627 21.810 1.00 81.75 207 LYS A N 1
ATOM 1608 C CA . LYS A 1 207 ? 24.911 5.651 23.150 1.00 81.75 207 LYS A CA 1
ATOM 1609 C C . LYS A 1 207 ? 24.727 7.060 23.723 1.00 81.75 207 LYS A C 1
ATOM 1611 O O . LYS A 1 207 ? 23.778 7.294 24.460 1.00 81.75 207 LYS A O 1
ATOM 1616 N N . THR A 1 208 ? 25.619 7.986 23.379 1.00 79.31 208 THR A N 1
ATOM 1617 C CA . THR A 1 208 ? 25.554 9.396 23.788 1.00 79.31 208 THR A CA 1
ATOM 1618 C C . THR A 1 208 ? 24.380 10.156 23.160 1.00 79.31 208 THR A C 1
ATOM 1620 O O . THR A 1 208 ? 23.936 11.148 23.717 1.00 79.31 208 THR A O 1
ATOM 1623 N N . ILE A 1 209 ? 23.847 9.690 22.029 1.00 79.31 209 ILE A N 1
ATOM 1624 C CA . ILE A 1 209 ? 22.776 10.350 21.263 1.00 79.31 209 ILE A CA 1
ATOM 1625 C C . ILE A 1 209 ? 21.401 9.734 21.563 1.00 79.31 209 ILE A C 1
ATOM 1627 O O . ILE A 1 209 ? 20.379 10.380 21.335 1.00 79.31 209 ILE A O 1
ATOM 1631 N N . VAL A 1 210 ? 21.355 8.520 22.128 1.00 81.25 210 VAL A N 1
ATOM 1632 C CA . VAL A 1 210 ? 20.107 7.789 22.427 1.00 81.25 210 VAL A CA 1
ATOM 1633 C C . VAL A 1 210 ? 19.065 8.654 23.153 1.00 81.25 210 VAL A C 1
ATOM 1635 O O . VAL A 1 210 ? 17.940 8.703 22.663 1.00 81.25 210 VAL A O 1
ATOM 1638 N N . PRO A 1 211 ? 19.389 9.415 24.222 1.00 79.31 211 PRO A N 1
ATOM 1639 C CA . PRO A 1 211 ? 18.381 10.217 24.921 1.00 79.31 211 PRO A CA 1
ATOM 1640 C C . PRO A 1 211 ? 17.734 11.306 24.055 1.00 79.31 211 PRO A C 1
ATOM 1642 O O . PRO A 1 211 ? 16.552 11.597 24.219 1.00 79.31 211 PRO A O 1
ATOM 1645 N N . LEU A 1 212 ? 18.481 11.916 23.130 1.00 75.06 212 LEU A N 1
ATOM 1646 C CA . LEU A 1 212 ? 17.926 12.894 22.189 1.00 75.06 212 LEU A CA 1
ATOM 1647 C C . LEU A 1 212 ? 17.121 12.212 21.091 1.00 75.06 212 LEU A C 1
ATOM 1649 O O . LEU A 1 212 ? 16.064 12.714 20.724 1.00 75.06 212 LEU A O 1
ATOM 1653 N N . CYS A 1 213 ? 17.589 11.061 20.607 1.00 81.88 213 CYS A N 1
ATOM 1654 C CA . CYS A 1 213 ? 16.846 10.266 19.640 1.00 81.88 213 CYS A CA 1
ATOM 1655 C C . CYS A 1 213 ? 15.480 9.848 20.197 1.00 81.88 213 CYS A C 1
ATOM 1657 O O . CYS A 1 213 ? 14.469 10.084 19.547 1.00 81.88 213 CYS A O 1
ATOM 1659 N N . GLU A 1 214 ? 15.421 9.305 21.418 1.00 83.44 214 GLU A N 1
ATOM 1660 C CA . GLU A 1 214 ? 14.160 8.889 22.045 1.00 83.44 214 GLU A CA 1
ATOM 1661 C C . GLU A 1 214 ? 13.174 10.058 22.168 1.00 83.44 214 GLU A C 1
ATOM 1663 O O . GLU A 1 214 ? 11.991 9.905 21.871 1.00 83.44 214 GLU A O 1
ATOM 1668 N N . ARG A 1 215 ? 13.653 11.253 22.544 1.00 74.75 215 ARG A N 1
ATOM 1669 C CA . ARG A 1 215 ? 12.814 12.463 22.588 1.00 74.75 215 ARG A CA 1
ATOM 1670 C C . ARG A 1 215 ? 12.318 12.877 21.209 1.00 74.75 215 ARG A C 1
ATOM 1672 O O . ARG A 1 215 ? 11.142 13.199 21.072 1.00 74.75 215 ARG A O 1
ATOM 1679 N N . PHE A 1 216 ? 13.210 12.891 20.219 1.00 77.44 216 PHE A N 1
ATOM 1680 C CA . PHE A 1 216 ? 12.871 13.243 18.845 1.00 77.44 216 PHE A CA 1
ATOM 1681 C C . PHE A 1 216 ? 11.801 12.296 18.298 1.00 77.44 216 PHE A C 1
ATOM 1683 O O . PHE A 1 216 ? 10.766 12.750 17.824 1.00 77.44 216 PHE A O 1
ATOM 1690 N N . ILE A 1 217 ? 12.005 10.984 18.442 1.00 81.31 217 ILE A N 1
ATOM 1691 C CA . ILE A 1 217 ? 11.058 9.967 17.978 1.00 81.31 217 ILE A CA 1
ATOM 1692 C C . ILE A 1 217 ? 9.733 10.051 18.730 1.00 81.31 217 ILE A C 1
ATOM 1694 O O . ILE A 1 217 ? 8.686 9.959 18.100 1.00 81.31 217 ILE A O 1
ATOM 1698 N N . SER A 1 218 ? 9.751 10.269 20.046 1.00 79.31 218 SER A N 1
ATOM 1699 C CA . SER A 1 218 ? 8.521 10.441 20.825 1.00 79.31 218 SER A CA 1
ATOM 1700 C C . SER A 1 218 ? 7.716 11.662 20.358 1.00 79.31 218 SER A C 1
ATOM 1702 O O . SER A 1 218 ? 6.510 11.555 20.135 1.00 79.31 218 SER A O 1
ATOM 1704 N N . GLY A 1 219 ? 8.365 12.813 20.139 1.00 73.06 219 GLY A N 1
ATOM 1705 C CA . GLY A 1 219 ? 7.715 14.007 19.581 1.00 73.06 219 GLY A CA 1
ATOM 1706 C C . GLY A 1 219 ? 7.135 13.753 18.188 1.00 73.06 219 GLY A C 1
ATOM 1707 O O . GLY A 1 219 ? 5.942 13.978 17.959 1.00 73.06 219 GLY A O 1
ATOM 1708 N N . LEU A 1 220 ? 7.951 13.156 17.318 1.00 75.75 220 LEU A N 1
ATOM 1709 C CA . LEU A 1 220 ? 7.582 12.816 15.951 1.00 75.75 220 LEU A CA 1
ATOM 1710 C C . LEU A 1 220 ? 6.369 11.888 15.895 1.00 75.75 220 LEU A C 1
ATOM 1712 O O . LEU A 1 220 ? 5.406 12.157 15.183 1.00 75.75 220 LEU A O 1
ATOM 1716 N N . VAL A 1 221 ? 6.384 10.804 16.668 1.00 79.56 221 VAL A N 1
ATOM 1717 C CA . VAL A 1 221 ? 5.293 9.824 16.704 1.00 79.56 221 VAL A CA 1
ATOM 1718 C C . VAL A 1 221 ? 3.985 10.470 17.158 1.00 79.56 221 VAL A C 1
ATOM 1720 O O . VAL A 1 221 ? 2.947 10.229 16.538 1.00 79.56 221 VAL A O 1
ATOM 1723 N N . ASN A 1 222 ? 4.026 11.340 18.170 1.00 77.69 222 ASN A N 1
ATOM 1724 C CA . ASN A 1 222 ? 2.840 12.067 18.623 1.00 77.69 222 ASN A CA 1
ATOM 1725 C C . ASN A 1 222 ? 2.279 12.989 17.527 1.00 77.69 222 ASN A C 1
ATOM 1727 O O . ASN A 1 222 ? 1.065 13.017 17.313 1.00 77.69 222 ASN A O 1
ATOM 1731 N N . ARG A 1 223 ? 3.131 13.717 16.793 1.00 74.56 223 ARG A N 1
ATOM 1732 C CA . ARG A 1 223 ? 2.668 14.566 15.681 1.00 74.56 223 ARG A CA 1
ATOM 1733 C C . ARG A 1 223 ? 2.128 13.761 14.518 1.00 74.56 223 ARG A C 1
ATOM 1735 O O . ARG A 1 223 ? 1.048 14.084 14.040 1.00 74.56 223 ARG A O 1
ATOM 1742 N N . VAL A 1 224 ? 2.811 12.686 14.120 1.00 78.50 224 VAL A N 1
ATOM 1743 C CA . VAL A 1 224 ? 2.315 11.736 13.108 1.00 78.50 224 VAL A CA 1
ATOM 1744 C C . VAL A 1 224 ? 0.917 11.259 13.487 1.00 78.50 224 VAL A C 1
ATOM 1746 O O . VAL A 1 224 ? 0.009 11.270 12.658 1.00 78.50 224 VAL A O 1
ATOM 1749 N N . ALA A 1 225 ? 0.724 10.870 14.747 1.00 80.88 225 ALA A N 1
ATOM 1750 C CA . ALA A 1 225 ? -0.549 10.362 15.228 1.00 80.88 225 ALA A CA 1
ATOM 1751 C C . ALA A 1 225 ? -1.655 11.429 15.183 1.00 80.88 225 ALA A C 1
ATOM 1753 O O . ALA A 1 225 ? -2.748 11.153 14.687 1.00 80.88 225 ALA A O 1
ATOM 1754 N N . HIS A 1 226 ? -1.371 12.656 15.628 1.00 79.94 226 HIS A N 1
ATOM 1755 C CA . HIS A 1 226 ? -2.324 13.769 15.573 1.00 79.94 226 HIS A CA 1
ATOM 1756 C C . HIS A 1 226 ? -2.618 14.245 14.146 1.00 79.94 226 HIS A C 1
ATOM 1758 O O . HIS A 1 226 ? -3.772 14.531 13.823 1.00 79.94 226 HIS A O 1
ATOM 1764 N N . LYS A 1 227 ? -1.618 14.270 13.263 1.00 79.44 227 LYS A N 1
ATOM 1765 C CA . LYS A 1 227 ? -1.823 14.594 11.850 1.00 79.44 227 LYS A CA 1
ATOM 1766 C C . LYS A 1 227 ? -2.651 13.519 11.156 1.00 79.44 227 LYS A C 1
ATOM 1768 O O . LYS A 1 227 ? -3.574 13.829 10.408 1.00 79.44 227 LYS A O 1
ATOM 1773 N N . GLY A 1 228 ? -2.389 12.251 11.471 1.00 79.25 228 GLY A N 1
ATOM 1774 C CA . GLY A 1 228 ? -3.212 11.124 11.041 1.00 79.25 228 GLY A CA 1
ATOM 1775 C C . GLY A 1 228 ? -4.669 11.271 11.484 1.00 79.25 228 GLY A C 1
ATOM 1776 O O . GLY A 1 228 ? -5.571 11.035 10.683 1.00 79.25 228 GLY A O 1
ATOM 1777 N N . GLN A 1 229 ? -4.917 11.727 12.717 1.00 83.69 229 GLN A N 1
ATOM 1778 C CA . GLN A 1 229 ? -6.267 12.043 13.200 1.00 83.69 229 GLN A CA 1
ATOM 1779 C C . GLN A 1 229 ? -6.940 13.163 12.408 1.00 83.69 229 GLN A C 1
ATOM 1781 O O . GLN A 1 229 ? -8.099 13.015 12.018 1.00 83.69 229 GLN A O 1
ATOM 1786 N N . GLU A 1 230 ? -6.229 14.263 12.161 1.00 82.56 230 GLU A N 1
ATOM 1787 C CA . GLU A 1 230 ? -6.729 15.390 11.370 1.00 82.56 230 GLU A CA 1
ATOM 1788 C C . GLU A 1 230 ? -7.117 14.930 9.958 1.00 82.56 230 GLU A C 1
ATOM 1790 O O . GLU A 1 230 ? -8.251 15.125 9.516 1.00 82.56 230 GLU A O 1
ATOM 1795 N N . LEU A 1 231 ? -6.211 14.231 9.275 1.00 79.88 231 LEU A N 1
ATOM 1796 C CA . LEU A 1 231 ? -6.439 13.722 7.925 1.00 79.88 231 LEU A CA 1
ATOM 1797 C C . LEU A 1 231 ? -7.585 12.715 7.882 1.00 79.88 231 LEU A C 1
ATOM 1799 O O . LEU A 1 231 ? -8.434 12.780 6.990 1.00 79.88 231 LEU A O 1
ATOM 1803 N N . ALA A 1 232 ? -7.673 11.827 8.869 1.00 84.44 232 ALA A N 1
ATOM 1804 C CA . ALA A 1 232 ? -8.784 10.899 8.982 1.00 84.44 232 ALA A CA 1
ATOM 1805 C C . ALA A 1 232 ? -10.125 11.623 9.206 1.00 84.44 232 ALA A C 1
ATOM 1807 O O . ALA A 1 232 ? -11.135 11.225 8.624 1.00 84.44 232 ALA A O 1
ATOM 1808 N N . ALA A 1 233 ? -10.141 12.727 9.963 1.00 85.19 233 ALA A N 1
ATOM 1809 C CA . ALA A 1 233 ? -11.337 13.542 10.181 1.00 85.19 233 ALA A CA 1
ATOM 1810 C C . ALA A 1 233 ? -11.862 14.200 8.896 1.00 85.19 233 ALA A C 1
ATOM 1812 O O . ALA A 1 233 ? -13.072 14.359 8.740 1.00 85.19 233 ALA A O 1
ATOM 1813 N N . THR A 1 234 ? -10.977 14.550 7.960 1.00 85.31 234 THR A N 1
ATOM 1814 C CA . THR A 1 234 ? -11.375 15.118 6.658 1.00 85.31 234 THR A CA 1
ATOM 1815 C C . THR A 1 234 ? -11.924 14.075 5.674 1.00 85.31 234 THR A C 1
ATOM 1817 O O . THR A 1 234 ? -12.529 14.428 4.656 1.00 85.31 234 THR A O 1
ATOM 1820 N N . GLY A 1 235 ? -11.682 12.784 5.934 1.00 82.81 235 GLY A N 1
ATOM 1821 C CA . GLY A 1 235 ? -11.963 11.692 5.001 1.00 82.81 235 GLY A CA 1
ATOM 1822 C C . GLY A 1 235 ? -11.088 11.699 3.739 1.00 82.81 235 GLY A C 1
ATOM 1823 O O . GLY A 1 235 ? -11.297 10.859 2.863 1.00 82.81 235 GLY A O 1
ATOM 1824 N N . LEU A 1 236 ? -10.110 12.613 3.629 1.00 79.31 236 LEU A N 1
ATOM 1825 C CA . LEU A 1 236 ? -9.213 12.726 2.470 1.00 79.31 236 LEU A CA 1
ATOM 1826 C C . LEU A 1 236 ? -8.432 11.436 2.213 1.00 79.31 236 LEU A C 1
ATOM 1828 O O . LEU A 1 236 ? -8.153 11.109 1.062 1.00 79.31 236 LEU A O 1
ATOM 1832 N N . TRP A 1 237 ? -8.122 10.679 3.269 1.00 76.62 237 TRP A N 1
ATOM 1833 C CA . TRP A 1 237 ? -7.360 9.438 3.149 1.00 76.62 237 TRP A CA 1
ATOM 1834 C C . TRP A 1 237 ? -8.058 8.403 2.264 1.00 76.62 237 TRP A C 1
ATOM 1836 O O . TRP A 1 237 ? -7.417 7.810 1.401 1.00 76.62 237 TRP A O 1
ATOM 1846 N N . CYS A 1 238 ? -9.376 8.258 2.417 1.00 84.31 238 CYS A N 1
ATOM 1847 C CA . CYS A 1 238 ? -10.175 7.350 1.597 1.00 84.31 238 CYS A CA 1
ATOM 1848 C C . CYS A 1 238 ? -10.544 7.974 0.250 1.00 84.31 238 CYS A C 1
ATOM 1850 O O . CYS A 1 238 ? -10.499 7.287 -0.766 1.00 84.31 238 CYS A O 1
ATOM 1852 N N . LYS A 1 239 ? -10.822 9.286 0.214 1.00 84.25 239 LYS A N 1
ATOM 1853 C CA . LYS A 1 239 ? -11.158 9.986 -1.036 1.00 84.25 239 LYS A CA 1
ATOM 1854 C C . LYS A 1 239 ? -10.059 9.887 -2.092 1.00 84.25 239 LYS A C 1
ATOM 1856 O O . LYS A 1 239 ? -10.310 9.610 -3.260 1.00 84.25 239 LYS A O 1
ATOM 1861 N N . ASN A 1 240 ? -8.805 10.028 -1.668 1.00 76.50 240 ASN A N 1
ATOM 1862 C CA . ASN A 1 240 ? -7.657 9.928 -2.570 1.00 76.50 240 ASN A CA 1
ATOM 1863 C C . ASN A 1 240 ? -7.415 8.503 -3.102 1.00 76.50 240 ASN A C 1
ATOM 1865 O O . ASN A 1 240 ? -6.589 8.330 -3.990 1.00 76.50 240 ASN A O 1
ATOM 1869 N N . GLN A 1 241 ? -8.120 7.496 -2.576 1.00 69.25 241 GLN A N 1
ATOM 1870 C CA . GLN A 1 241 ? -8.087 6.108 -3.048 1.00 69.25 241 GLN A CA 1
ATOM 1871 C C . GLN A 1 241 ? -9.295 5.771 -3.943 1.00 69.25 241 GLN A C 1
ATOM 1873 O O . GLN A 1 241 ? -9.548 4.606 -4.244 1.00 69.25 241 GLN A O 1
ATOM 1878 N N . GLY A 1 242 ? -10.070 6.778 -4.366 1.00 73.62 242 GLY A N 1
ATOM 1879 C CA . GLY A 1 242 ? -11.260 6.580 -5.193 1.00 73.62 242 GLY A CA 1
ATOM 1880 C C . GLY A 1 242 ? -12.490 6.113 -4.411 1.00 73.62 242 GLY A C 1
ATOM 1881 O O . GLY A 1 242 ? -13.406 5.534 -5.008 1.00 73.62 242 GLY A O 1
ATOM 1882 N N . CYS A 1 243 ? -12.494 6.348 -3.102 1.00 81.06 243 CYS A N 1
ATOM 1883 C CA . CYS A 1 243 ? -13.710 6.563 -2.329 1.00 81.06 243 CYS A CA 1
ATOM 1884 C C . CYS A 1 243 ? -13.992 8.089 -2.297 1.00 81.06 243 CYS A C 1
ATOM 1886 O O . CYS A 1 243 ? -14.714 8.548 -1.398 1.00 81.06 243 CYS A O 1
#

Secondary structure (DSSP, 8-state):
-HHHIIIIIHHHHHHHHHHHHSSHHHHHHHTTSS--S-------PPP----S-HHHHHHHHHSEEEETTEEEEHHHHHHHHHHHHHHHHHHHTHHHHHHHHHIIIIITTS-HHHHHHHHHHHHHHHHHHHHHHHTT--HHHHHHHTT---HHHHHHHHTS-HHHHHHHHHHHHHHHHHHIIIIITTSHHHHHHHHHHHHHHHTTS-TTTHHHHHHHHHHHHHHHHHHHHHHHHHTHHHHTTT-

Organism: NCBI:txid2018661

Mean predicted aligned error: 12.26 Å